Protein AF-A0A6A4ZC46-F1 (afdb_monomer_lite)

Organism: Aphanomyces astaci (NCBI:txid112090)

Sequence (215 aa):
MTTTEDLWQKKKRVYAQQLTDRLKDDEAFKRSFVQTAEHVRAIHKLNLDYNNRRTVEQSMCAISAASVLLVFVDCAVDTPWIRVVNTALTVALLCLLIRRYTIEVHIAIGKGTLPSDVRLHELPSSVILGFLVEFLICSLTVPPFITNGSFSVQQWITRAQVDPITHASFCKFDGVLLGRDCYLLYSYPYQVVGLVQLVRVYMVPRFVRNMSDFY

Radius of gyration: 31.11 Å; chains: 1; bounding box: 66×49×95 Å

Foldseek 3Di:
DDDPVNVVVVVVVVVVVVVVVCCVPDPVVVVVVVVVVVVVVLVVVLVVLVVVLLVLLVVLLVLLVVLLVLLVVCVVPVDLVSLVVSQVSLVVSLVSLVVNLVSVVVSCCSVVVDPPPDDPVNDDPCSVVVSVVVNVLSNQADHSVQRDDWDKDWAWDFFWDADPPPRDTDDPPPADDDPGTTTHIDTGTCSVSRNSSVVSCVSVVVNVVSVPPPD

Secondary structure (DSSP, 8-state):
---HHHHHHHHHHHHHHHHHHHHHH-HHHHHHHHHHHHHHHHHHHHHHHHHHHHHHHHHHHHHHHHHHHHHHHHHHH--HHHHHHHHHHHHHHHHHHHHHHHHHHHHHHHTTSS-TT--GGGS-HHHHHHHHHHHHHHH----TT--S-EEEEEEEEEEPEE-TTT--EE-SSS-EEETTEEEEEEEEEGGGGGGGGGGGGGHHHHHHHHHS---

Structure (mmCIF, N/CA/C/O backbone):
data_AF-A0A6A4ZC46-F1
#
_entry.id   AF-A0A6A4ZC46-F1
#
loop_
_atom_site.group_PDB
_atom_site.id
_atom_site.type_symbol
_atom_site.label_atom_id
_atom_site.label_alt_id
_atom_site.label_comp_id
_atom_site.label_asym_id
_atom_site.label_entity_id
_atom_site.label_seq_id
_atom_site.pdbx_PDB_ins_code
_atom_site.Cartn_x
_atom_site.Cartn_y
_atom_site.Cartn_z
_atom_site.occupancy
_atom_site.B_iso_or_equiv
_atom_site.auth_seq_id
_atom_site.auth_comp_id
_atom_site.auth_asym_id
_atom_site.auth_atom_id
_atom_site.pdbx_PDB_model_num
ATOM 1 N N . MET A 1 1 ? -5.600 -31.813 49.047 1.00 52.56 1 MET A N 1
ATOM 2 C CA . MET A 1 1 ? -4.816 -30.741 48.398 1.00 52.56 1 MET A CA 1
ATOM 3 C C . MET A 1 1 ? -5.743 -29.990 47.456 1.00 52.56 1 ME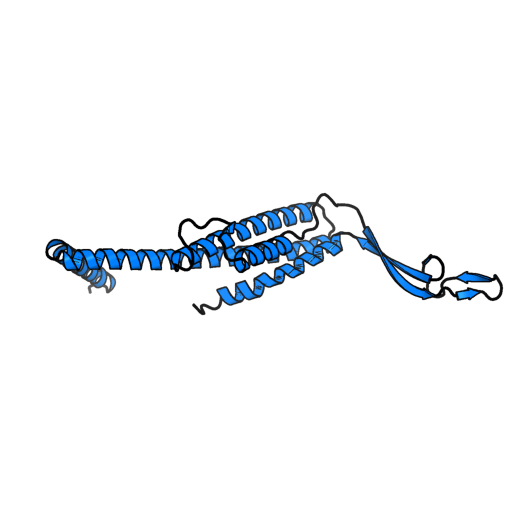T A C 1
ATOM 5 O O . MET A 1 1 ? -6.063 -30.518 46.404 1.00 52.56 1 MET A O 1
ATOM 9 N N . THR A 1 2 ? -6.257 -28.825 47.854 1.00 54.50 2 THR A N 1
ATOM 10 C CA . THR A 1 2 ? -6.995 -27.941 46.934 1.00 54.50 2 THR A CA 1
ATOM 11 C C . THR A 1 2 ? -5.987 -27.288 46.001 1.00 54.50 2 THR A C 1
ATOM 13 O O . THR A 1 2 ? -5.079 -26.596 46.467 1.00 54.50 2 THR A O 1
ATOM 16 N N . THR A 1 3 ? -6.107 -27.555 44.705 1.00 66.38 3 THR A N 1
ATOM 17 C CA . THR A 1 3 ? -5.261 -26.964 43.669 1.00 66.38 3 THR A CA 1
ATOM 18 C C . THR A 1 3 ? -5.455 -25.444 43.635 1.00 66.38 3 THR A C 1
ATOM 20 O O . THR A 1 3 ? -6.511 -24.913 43.982 1.00 66.38 3 THR A O 1
ATOM 23 N N . THR A 1 4 ? -4.412 -24.710 43.258 1.00 68.44 4 THR A N 1
ATOM 24 C CA . THR A 1 4 ? -4.395 -23.236 43.217 1.00 68.44 4 THR A CA 1
ATOM 25 C C . THR A 1 4 ? -5.489 -22.639 42.322 1.00 68.44 4 THR A C 1
ATOM 27 O O . THR A 1 4 ? -5.994 -21.554 42.620 1.00 68.44 4 THR A O 1
ATOM 30 N N . GLU A 1 5 ? -5.918 -23.357 41.281 1.00 69.00 5 GLU A N 1
ATOM 31 C CA . GLU A 1 5 ? -7.055 -22.985 40.427 1.00 69.00 5 GLU A CA 1
ATOM 32 C C . GLU A 1 5 ? -8.390 -22.946 41.185 1.00 69.00 5 GLU A C 1
ATOM 34 O O . GLU A 1 5 ? -9.200 -22.040 40.971 1.00 69.00 5 GLU A O 1
ATOM 39 N N . ASP A 1 6 ? -8.603 -23.868 42.123 1.00 79.00 6 ASP A N 1
ATOM 40 C CA . ASP A 1 6 ? -9.865 -24.013 42.855 1.00 79.00 6 ASP A CA 1
ATOM 41 C C . ASP A 1 6 ? -10.063 -22.864 43.865 1.00 79.00 6 ASP A C 1
ATOM 43 O O . ASP A 1 6 ? -11.149 -22.296 44.028 1.00 79.00 6 ASP A O 1
ATOM 47 N N . LEU A 1 7 ? -8.959 -22.402 44.463 1.00 82.69 7 LEU A N 1
ATOM 48 C CA . LEU A 1 7 ? -8.929 -21.210 45.318 1.00 82.69 7 LEU A CA 1
ATOM 49 C C . LEU A 1 7 ? -9.254 -19.925 44.547 1.00 82.69 7 LEU A C 1
ATOM 51 O O . LEU A 1 7 ? -9.901 -19.025 45.092 1.00 82.69 7 LEU A O 1
ATOM 55 N N . TRP A 1 8 ? -8.833 -19.823 43.285 1.00 79.44 8 TRP A N 1
ATOM 56 C CA . TRP A 1 8 ? -9.115 -18.653 42.455 1.00 79.44 8 TRP A CA 1
ATOM 57 C C . TRP A 1 8 ? -10.585 -18.647 42.008 1.00 79.44 8 TRP A C 1
ATOM 59 O O . TRP A 1 8 ? -11.286 -17.644 42.139 1.00 79.44 8 TRP A O 1
ATOM 69 N N . GLN A 1 9 ? -11.128 -19.789 41.594 1.00 85.38 9 GLN A N 1
ATOM 70 C CA . GLN A 1 9 ? -12.558 -19.881 41.286 1.00 85.38 9 GLN A CA 1
ATOM 71 C C . GLN A 1 9 ? -13.426 -19.519 42.500 1.00 85.38 9 GLN A C 1
ATOM 73 O O . GLN A 1 9 ? -14.390 -18.759 42.377 1.00 85.38 9 GLN A O 1
ATOM 78 N N . LYS A 1 10 ? -13.037 -19.972 43.698 1.00 86.50 10 LYS A N 1
ATOM 79 C CA . LYS A 1 10 ? -13.724 -19.624 44.947 1.00 86.50 10 LYS A CA 1
ATOM 80 C C . LYS A 1 10 ? -13.643 -18.128 45.265 1.00 86.50 10 LYS A C 1
ATOM 82 O O . LYS A 1 10 ? -14.671 -17.517 45.547 1.00 86.50 10 LYS A O 1
ATOM 87 N N . LYS A 1 11 ? -12.459 -17.511 45.161 1.00 88.19 11 LYS A N 1
ATOM 88 C CA . LYS A 1 11 ? -12.289 -16.059 45.355 1.00 88.19 11 LYS A CA 1
ATOM 89 C C . LYS A 1 11 ? -13.128 -15.248 44.363 1.00 88.19 11 LYS A C 1
ATOM 91 O O . LYS A 1 11 ? -13.792 -14.310 44.788 1.00 88.19 11 LYS A O 1
ATOM 96 N N . LYS A 1 12 ? -13.170 -15.625 43.077 1.00 87.50 12 LYS A N 1
ATOM 97 C CA . LYS A 1 12 ? -14.020 -14.956 42.071 1.00 87.50 12 LYS A CA 1
ATOM 98 C C . LYS A 1 12 ? -15.494 -14.948 42.469 1.00 87.50 12 LYS A C 1
ATOM 100 O O . LYS A 1 12 ? -16.132 -13.910 42.348 1.00 87.50 12 LYS A O 1
ATOM 105 N N . ARG A 1 13 ? -16.023 -16.074 42.962 1.00 89.25 13 ARG A N 1
ATOM 106 C CA . ARG A 1 13 ? -17.426 -16.159 43.408 1.00 89.25 13 ARG A CA 1
ATOM 107 C C . ARG A 1 13 ? -17.707 -15.244 44.597 1.00 89.25 13 ARG A C 1
ATOM 109 O O . ARG A 1 13 ? -18.710 -14.542 44.578 1.00 89.25 13 ARG A O 1
ATOM 116 N N . VAL A 1 14 ? -16.805 -15.208 45.581 1.00 89.44 14 VAL A N 1
ATOM 117 C CA . VAL A 1 14 ? -16.938 -14.325 46.754 1.00 89.44 14 VAL A CA 1
ATOM 118 C C . VAL A 1 14 ? -16.908 -12.855 46.337 1.00 89.44 14 VAL A C 1
ATOM 120 O O . VAL A 1 14 ? -17.773 -12.091 46.751 1.00 89.44 14 VAL A O 1
ATOM 123 N N . TYR A 1 15 ? -15.970 -12.463 45.469 1.00 85.06 15 TYR A N 1
ATOM 124 C CA . TYR A 1 15 ? -15.926 -11.098 44.941 1.00 85.06 15 TYR A CA 1
ATOM 125 C C . TYR A 1 15 ? -17.171 -10.755 44.122 1.00 85.06 15 TYR A C 1
ATOM 127 O O . TYR A 1 15 ? -17.681 -9.650 44.253 1.00 85.06 15 TYR A O 1
ATOM 135 N N . ALA A 1 16 ? -17.688 -11.689 43.317 1.00 86.44 16 ALA A N 1
ATOM 136 C CA . ALA A 1 16 ? -18.917 -11.482 42.558 1.00 86.44 16 ALA A CA 1
ATOM 137 C C . ALA A 1 16 ? -20.127 -11.260 43.479 1.00 86.44 16 ALA A C 1
ATOM 139 O O . ALA A 1 16 ? -20.881 -10.322 43.245 1.00 86.44 16 ALA A O 1
ATOM 140 N N . GLN A 1 17 ? -20.270 -12.054 44.547 1.00 88.19 17 GLN A N 1
ATOM 141 C CA . GLN A 1 17 ? -21.330 -11.870 45.548 1.00 88.19 17 GLN A CA 1
ATOM 142 C C . GLN A 1 17 ? -21.208 -10.532 46.289 1.00 88.19 17 GLN A C 1
ATOM 144 O O . GLN A 1 17 ? -22.173 -9.781 46.381 1.00 88.19 17 GLN A O 1
ATOM 149 N N . GLN A 1 18 ? -20.007 -10.175 46.750 1.00 85.38 18 GLN A N 1
ATOM 150 C CA . GLN A 1 18 ? -19.777 -8.881 47.404 1.00 85.38 18 GLN A CA 1
ATOM 151 C C . GLN A 1 18 ? -20.077 -7.699 46.476 1.00 85.38 18 GLN A C 1
ATOM 153 O O . GLN A 1 18 ? -20.548 -6.656 46.926 1.00 85.38 18 GLN A O 1
ATOM 158 N N . LEU A 1 19 ? -19.806 -7.855 45.178 1.00 84.94 19 LEU A N 1
ATOM 159 C CA . LEU A 1 19 ? -20.128 -6.850 44.177 1.00 84.94 19 LEU A CA 1
ATOM 160 C C . LEU A 1 19 ? -21.645 -6.719 43.996 1.00 84.94 19 LEU A C 1
ATOM 162 O O . LEU A 1 19 ? -22.144 -5.598 43.965 1.00 84.94 19 LEU A O 1
ATOM 166 N N . THR A 1 20 ? -22.374 -7.839 43.898 1.00 84.94 20 THR A N 1
ATOM 167 C CA . THR A 1 20 ? -23.837 -7.828 43.733 1.00 84.94 20 THR A CA 1
ATOM 168 C C . THR A 1 20 ? -24.547 -7.223 44.934 1.00 84.94 20 THR A C 1
ATOM 170 O O . THR A 1 20 ? -25.490 -6.459 44.742 1.00 84.94 20 THR A O 1
ATOM 173 N N . ASP A 1 21 ? -24.066 -7.501 46.145 1.00 84.56 21 ASP A N 1
ATOM 174 C CA . ASP A 1 21 ? -24.643 -6.946 47.372 1.00 84.56 21 ASP A CA 1
ATOM 175 C C . ASP A 1 21 ? -24.418 -5.426 47.432 1.00 84.56 21 ASP A C 1
ATOM 177 O O . ASP A 1 21 ? -25.361 -4.655 47.598 1.00 84.56 21 ASP A O 1
ATOM 181 N N . ARG A 1 22 ? -23.192 -4.958 47.146 1.00 80.00 22 ARG A N 1
ATOM 182 C CA . ARG A 1 22 ? -22.882 -3.515 47.091 1.00 80.00 22 ARG A CA 1
ATOM 183 C C . ARG A 1 22 ? -23.628 -2.767 45.986 1.00 80.00 22 ARG A C 1
ATOM 185 O O . ARG A 1 22 ? -23.969 -1.605 46.163 1.00 80.00 22 ARG A O 1
ATOM 192 N N . LEU A 1 23 ? -23.885 -3.416 44.850 1.00 82.38 23 LEU A N 1
ATOM 193 C CA . LEU A 1 23 ? -24.673 -2.851 43.749 1.00 82.38 23 LEU A CA 1
ATOM 194 C C . LEU A 1 23 ? -26.163 -2.700 44.092 1.00 82.38 23 LEU A C 1
ATOM 196 O O . LEU A 1 23 ? -26.844 -1.900 43.448 1.00 82.38 23 LEU A O 1
ATOM 200 N N . LYS A 1 24 ? -26.671 -3.485 45.050 1.00 84.31 24 LYS A N 1
ATOM 201 C CA . LYS A 1 24 ? -28.077 -3.476 45.466 1.00 84.31 24 LYS A CA 1
ATOM 202 C C . LYS A 1 24 ? -28.362 -2.402 46.515 1.00 84.31 24 LYS A C 1
ATOM 204 O O . LYS A 1 24 ? -29.406 -1.761 46.436 1.00 84.31 24 LYS A O 1
ATOM 209 N N . ASP A 1 25 ? -27.436 -2.213 47.450 1.00 83.69 25 ASP A N 1
ATOM 210 C CA . ASP A 1 25 ? -27.667 -1.382 48.634 1.00 83.69 25 ASP A CA 1
ATOM 211 C C . ASP A 1 25 ? -27.160 0.067 48.484 1.00 83.69 25 ASP A C 1
ATOM 213 O O . ASP A 1 25 ? -27.638 0.952 49.192 1.00 83.69 25 ASP A O 1
ATOM 217 N N . ASP A 1 26 ? -26.232 0.340 47.555 1.00 85.81 26 ASP A N 1
ATOM 218 C CA . ASP A 1 26 ? -25.615 1.663 47.384 1.00 85.81 26 ASP A CA 1
ATOM 219 C C . ASP A 1 26 ? -25.748 2.202 45.942 1.00 85.81 26 ASP A C 1
ATOM 221 O O . ASP A 1 26 ? -25.025 1.828 45.012 1.00 85.81 26 ASP A O 1
ATOM 225 N N . GLU A 1 27 ? -26.679 3.144 45.758 1.00 85.44 27 GLU A N 1
ATOM 226 C CA . GLU A 1 27 ? -26.914 3.842 44.486 1.00 85.44 27 GLU A CA 1
ATOM 227 C C . GLU A 1 27 ? -25.726 4.727 44.051 1.00 85.44 27 GLU A C 1
ATOM 229 O O . GLU A 1 27 ? -25.493 4.896 42.850 1.00 85.44 27 GLU A O 1
ATOM 234 N N . ALA A 1 28 ? -24.933 5.267 44.986 1.00 84.81 28 ALA A N 1
ATOM 235 C CA . ALA A 1 28 ? -23.743 6.051 44.648 1.00 84.81 28 ALA A CA 1
ATOM 236 C C . ALA A 1 28 ? -22.625 5.142 44.114 1.00 84.81 28 ALA A C 1
ATOM 238 O O . ALA A 1 28 ? -22.020 5.439 43.076 1.00 84.81 28 ALA A O 1
ATOM 239 N N . PHE A 1 29 ? -22.412 3.991 44.759 1.00 86.12 29 PHE A N 1
ATOM 240 C CA . PHE A 1 29 ? -21.485 2.965 44.280 1.00 86.12 29 PHE A CA 1
ATOM 241 C C . PHE A 1 29 ? -21.891 2.430 42.904 1.00 86.12 29 PHE A C 1
ATOM 243 O O . PHE A 1 29 ? -21.052 2.313 42.011 1.00 86.12 29 PHE A O 1
ATOM 250 N N . LYS A 1 30 ? -23.185 2.172 42.686 1.00 87.19 30 LYS A N 1
ATOM 251 C CA . LYS A 1 30 ? -23.718 1.711 41.398 1.00 87.19 30 LYS A CA 1
ATOM 252 C C . LYS A 1 30 ? -23.416 2.682 40.254 1.00 87.19 30 LYS A C 1
ATOM 254 O O . LYS A 1 30 ? -22.960 2.242 39.199 1.00 87.19 30 LYS A O 1
ATOM 259 N N . ARG A 1 31 ? -23.593 3.994 40.458 1.00 87.25 31 ARG A N 1
ATOM 260 C CA . ARG A 1 31 ? -23.234 5.016 39.452 1.00 87.25 31 ARG A CA 1
ATOM 261 C C . ARG A 1 31 ? -21.734 5.022 39.148 1.00 87.25 31 ARG A C 1
ATOM 263 O O . ARG A 1 31 ? -21.353 5.001 37.980 1.00 87.25 31 ARG A O 1
ATOM 270 N N . SER A 1 32 ? -20.890 4.977 40.182 1.00 87.31 32 SER A N 1
ATOM 271 C CA . SER A 1 32 ? -19.429 4.911 40.023 1.00 87.31 32 SER A CA 1
ATOM 272 C C . SER A 1 32 ? -18.977 3.636 39.300 1.00 87.31 32 SER A C 1
ATOM 274 O O . SER A 1 32 ? -18.095 3.675 38.437 1.00 87.31 32 SER A O 1
ATOM 276 N N . PHE A 1 33 ? -19.615 2.503 39.595 1.00 88.50 33 PHE A N 1
ATOM 277 C CA . PHE A 1 33 ? -19.324 1.228 38.953 1.00 88.50 33 PHE A CA 1
ATOM 278 C C . PHE A 1 33 ? -19.699 1.234 37.468 1.00 88.50 33 PHE A C 1
ATOM 280 O O . PHE A 1 33 ? -18.904 0.777 36.650 1.00 88.50 33 PHE A O 1
ATOM 287 N N . VAL A 1 34 ? -20.864 1.781 37.102 1.00 89.19 34 VAL A N 1
ATOM 288 C CA . VAL A 1 34 ? -21.274 1.929 35.693 1.00 89.19 34 VAL A CA 1
ATOM 289 C C . VAL A 1 34 ? -20.267 2.785 34.928 1.00 89.19 34 VAL A C 1
ATOM 291 O O . VAL A 1 34 ? -19.774 2.350 33.888 1.00 89.19 34 VAL A O 1
ATOM 294 N N . GLN A 1 35 ? -19.875 3.931 35.487 1.00 90.81 35 GLN A N 1
ATOM 295 C CA . GLN A 1 35 ? -18.864 4.802 34.886 1.00 90.81 35 GLN A CA 1
ATOM 296 C C . GLN A 1 35 ? -17.514 4.085 34.717 1.00 90.81 35 GLN A C 1
ATOM 298 O O . GLN A 1 35 ? -16.892 4.133 33.656 1.00 90.81 35 GLN A O 1
ATOM 303 N N . THR A 1 36 ? -17.065 3.358 35.742 1.00 90.12 36 THR A N 1
ATOM 304 C CA . THR A 1 36 ? -15.815 2.586 35.679 1.00 90.12 36 THR A CA 1
ATOM 305 C C . THR A 1 36 ? -15.899 1.479 34.628 1.00 90.12 36 THR A C 1
ATOM 307 O O . THR A 1 36 ? -14.963 1.285 33.855 1.00 90.12 36 THR A O 1
ATOM 310 N N . ALA A 1 37 ? -17.025 0.769 34.554 1.00 90.38 37 ALA A N 1
ATOM 311 C CA . ALA A 1 37 ? -17.249 -0.274 33.562 1.00 90.38 37 ALA A CA 1
ATOM 312 C C . ALA A 1 37 ? -17.241 0.287 32.132 1.00 90.38 37 ALA A C 1
ATOM 314 O O . ALA A 1 37 ? -16.700 -0.354 31.230 1.00 90.38 37 ALA A O 1
ATOM 315 N N . GLU A 1 38 ? -17.789 1.482 31.912 1.00 90.69 38 GLU A N 1
ATOM 316 C CA . GLU A 1 38 ? -17.716 2.184 30.627 1.00 90.69 38 GLU A CA 1
ATOM 317 C C . GLU A 1 38 ? -16.278 2.557 30.258 1.00 90.69 38 GLU A C 1
ATOM 319 O O . GLU A 1 38 ? -15.840 2.249 29.148 1.00 90.69 38 GLU A O 1
ATOM 324 N N . HIS A 1 39 ? -15.504 3.116 31.194 1.00 89.69 39 HIS A N 1
ATOM 325 C CA . HIS A 1 39 ? -14.088 3.418 30.967 1.00 89.69 39 HIS A CA 1
ATOM 326 C C . HIS A 1 39 ? -13.270 2.161 30.645 1.00 89.69 39 HIS A C 1
ATOM 328 O O . HIS A 1 39 ? -12.498 2.155 29.686 1.00 89.69 39 HIS A O 1
ATOM 334 N N . VAL A 1 40 ? -13.472 1.067 31.385 1.00 91.50 40 VAL A N 1
ATOM 335 C CA . VAL A 1 40 ? -12.784 -0.209 31.129 1.00 91.50 40 VAL A CA 1
ATOM 336 C C . VAL A 1 40 ? -13.157 -0.771 29.755 1.00 91.50 40 VAL A C 1
ATOM 338 O O . VAL A 1 40 ? -12.277 -1.232 29.027 1.00 91.50 40 VAL A O 1
ATOM 341 N N . ARG A 1 41 ? -14.433 -0.698 29.353 1.00 90.94 41 ARG A N 1
ATOM 342 C CA . ARG A 1 41 ? -14.866 -1.113 28.007 1.00 90.94 41 ARG A CA 1
ATOM 343 C C . ARG A 1 41 ? -14.233 -0.256 26.915 1.00 90.94 41 ARG A C 1
ATOM 345 O O . ARG A 1 41 ? -13.802 -0.807 25.905 1.00 90.94 41 ARG A O 1
ATOM 352 N N . ALA A 1 42 ? -14.145 1.058 27.116 1.00 89.31 42 ALA A N 1
ATOM 353 C CA . ALA A 1 42 ? -13.510 1.967 26.165 1.00 89.31 42 ALA A CA 1
ATOM 354 C C . ALA A 1 42 ? -12.014 1.652 25.991 1.00 89.31 42 ALA A C 1
ATOM 356 O O . ALA A 1 42 ? -11.539 1.527 24.862 1.00 89.31 42 ALA A O 1
ATOM 357 N N . ILE A 1 43 ? -11.290 1.429 27.094 1.00 91.25 43 ILE A N 1
ATOM 358 C CA . ILE A 1 43 ? -9.873 1.031 27.074 1.00 91.25 43 ILE A CA 1
ATOM 359 C C . ILE A 1 43 ? -9.697 -0.328 26.387 1.00 91.25 43 ILE A C 1
ATOM 361 O O . ILE A 1 43 ? -8.806 -0.498 25.555 1.00 91.25 43 ILE A O 1
ATOM 365 N N . HIS A 1 44 ? -10.556 -1.300 26.701 1.00 92.81 44 HIS A N 1
ATOM 366 C CA . HIS A 1 44 ? -10.495 -2.622 26.086 1.00 92.81 44 HIS A CA 1
ATOM 367 C C . HIS A 1 44 ? -10.731 -2.561 24.570 1.00 92.81 44 HIS A C 1
ATOM 369 O O . HIS A 1 44 ? -9.984 -3.178 23.810 1.00 92.81 44 HIS A O 1
ATOM 375 N N . LYS A 1 45 ? -11.716 -1.771 24.124 1.00 92.25 45 LYS A N 1
ATOM 376 C CA . LYS A 1 45 ? -11.974 -1.527 22.700 1.00 92.25 45 LYS A CA 1
ATOM 377 C C . LYS A 1 45 ? -10.760 -0.903 22.010 1.00 92.25 45 LYS A C 1
ATOM 379 O O . LYS A 1 45 ? -10.343 -1.396 20.969 1.00 92.25 45 LYS A O 1
ATOM 384 N N . LEU A 1 46 ? -10.155 0.120 22.616 1.00 92.06 46 LEU A N 1
ATOM 385 C CA . LEU A 1 46 ? -8.940 0.747 22.089 1.00 92.06 46 LEU A CA 1
ATOM 386 C C . LEU A 1 46 ? -7.801 -0.264 21.921 1.00 92.06 46 LEU A C 1
ATOM 388 O O . LEU A 1 46 ? -7.145 -0.278 20.883 1.00 92.06 46 LEU A O 1
ATOM 392 N N . ASN A 1 47 ? -7.581 -1.133 22.911 1.00 91.94 47 ASN A N 1
ATOM 393 C CA . ASN A 1 47 ? -6.559 -2.176 22.826 1.00 91.94 47 ASN A CA 1
ATOM 394 C C . ASN A 1 47 ? -6.831 -3.149 21.661 1.00 91.94 47 ASN A C 1
ATOM 396 O O . ASN A 1 47 ? -5.929 -3.493 20.895 1.00 91.94 47 ASN A O 1
ATOM 400 N N . LEU A 1 48 ? -8.094 -3.541 21.468 1.00 93.00 48 LEU A N 1
ATOM 401 C CA . LEU A 1 48 ? -8.502 -4.370 20.334 1.00 93.00 48 LEU A CA 1
ATOM 402 C C . LEU A 1 48 ? -8.224 -3.675 18.989 1.00 93.00 48 LEU A C 1
ATOM 404 O O . LEU A 1 48 ? -7.676 -4.298 18.080 1.00 93.00 48 LEU A O 1
ATOM 408 N N . ASP A 1 49 ? -8.529 -2.382 18.875 1.00 93.19 49 ASP A N 1
ATOM 409 C CA . ASP A 1 49 ? -8.282 -1.599 17.661 1.00 93.19 49 ASP A CA 1
ATOM 410 C C . ASP A 1 49 ? -6.779 -1.457 17.359 1.00 93.19 49 ASP A C 1
ATOM 412 O O . ASP A 1 49 ? -6.362 -1.585 16.205 1.00 93.19 49 ASP A O 1
ATOM 416 N N . TYR A 1 50 ? -5.931 -1.291 18.379 1.00 91.50 50 TYR A N 1
ATOM 417 C CA . TYR A 1 50 ? -4.475 -1.303 18.207 1.00 91.50 50 TYR A CA 1
ATOM 418 C C . TYR A 1 50 ? -3.940 -2.653 17.725 1.00 91.50 50 TYR A C 1
ATOM 420 O O . TYR A 1 50 ? -3.091 -2.687 16.828 1.00 91.50 50 TYR A O 1
ATOM 428 N N . ASN A 1 51 ? -4.455 -3.759 18.263 1.00 91.75 51 ASN A N 1
ATOM 429 C CA . ASN A 1 51 ? -4.091 -5.103 17.811 1.00 91.75 51 ASN A CA 1
ATOM 430 C C . ASN A 1 51 ? -4.557 -5.362 16.372 1.00 91.75 51 ASN A C 1
ATOM 432 O O . ASN A 1 51 ? -3.801 -5.889 15.550 1.00 91.75 51 ASN A O 1
ATOM 436 N N . ASN A 1 52 ? -5.762 -4.915 16.021 1.00 92.50 52 ASN A N 1
ATOM 437 C CA . ASN A 1 52 ? -6.262 -4.965 14.648 1.00 92.50 52 ASN A CA 1
ATOM 438 C C . ASN A 1 52 ? -5.384 -4.138 13.701 1.00 92.50 52 ASN A C 1
ATOM 440 O O . ASN A 1 52 ? -5.051 -4.592 12.608 1.00 92.50 52 ASN A O 1
ATOM 444 N N . ARG A 1 53 ? -4.930 -2.952 14.121 1.00 93.00 53 ARG A N 1
ATOM 445 C CA . ARG A 1 53 ? -3.975 -2.159 13.336 1.00 93.00 53 ARG A CA 1
ATOM 446 C C . ARG A 1 53 ? -2.651 -2.901 13.145 1.00 93.00 53 ARG A C 1
ATOM 448 O O . ARG A 1 53 ? -2.144 -2.935 12.029 1.00 93.00 53 ARG A O 1
ATOM 455 N N . ARG A 1 54 ? -2.106 -3.516 14.202 1.00 91.38 54 ARG A N 1
ATOM 456 C CA . ARG A 1 54 ? -0.842 -4.277 14.156 1.00 91.38 54 ARG A CA 1
ATOM 457 C C . ARG A 1 54 ? -0.918 -5.429 13.154 1.00 91.38 54 ARG A C 1
ATOM 459 O O . ARG A 1 54 ? -0.027 -5.561 12.320 1.00 91.38 54 ARG A O 1
ATOM 466 N N . THR A 1 55 ? -1.993 -6.216 13.196 1.00 92.81 55 THR A N 1
ATOM 467 C CA . THR A 1 55 ? -2.202 -7.348 12.274 1.00 92.81 55 THR A CA 1
ATOM 468 C C . THR A 1 55 ? -2.361 -6.888 10.825 1.00 92.81 55 THR A C 1
ATOM 470 O O . THR A 1 55 ? -1.740 -7.460 9.928 1.00 92.81 55 THR A O 1
ATOM 473 N N . VAL A 1 56 ? -3.111 -5.806 10.585 1.00 94.88 56 VAL A N 1
ATOM 474 C CA . VAL A 1 56 ? -3.235 -5.210 9.246 1.00 94.88 56 VAL A CA 1
ATOM 475 C C . VAL A 1 56 ? -1.876 -4.716 8.746 1.00 94.88 56 VAL A C 1
ATOM 477 O O . VAL A 1 56 ? -1.469 -5.086 7.650 1.00 94.88 56 VAL A O 1
ATOM 480 N N . GLU A 1 57 ? -1.121 -3.966 9.550 1.00 93.81 57 GLU A N 1
ATOM 481 C CA . GLU A 1 57 ? 0.203 -3.457 9.163 1.00 93.81 57 GLU A CA 1
ATOM 482 C C . GLU A 1 57 ? 1.212 -4.586 8.874 1.00 93.81 57 GLU A C 1
ATOM 484 O O . GLU A 1 57 ? 1.993 -4.484 7.926 1.00 93.81 57 GLU A O 1
ATOM 489 N N . GLN A 1 58 ? 1.167 -5.692 9.624 1.00 93.25 58 GLN A N 1
ATOM 490 C CA . GLN A 1 58 ? 1.984 -6.880 9.346 1.00 93.25 58 GLN A CA 1
ATOM 491 C C . GLN A 1 58 ? 1.586 -7.557 8.029 1.00 93.25 58 GLN A C 1
ATOM 493 O O . GLN A 1 58 ? 2.455 -7.872 7.216 1.00 93.25 58 GLN A O 1
ATOM 498 N N . SER A 1 59 ? 0.283 -7.731 7.782 1.00 94.56 59 SER A N 1
ATOM 499 C CA . SER A 1 59 ? -0.209 -8.312 6.527 1.00 94.56 59 SER A CA 1
ATOM 500 C C . SER A 1 59 ? 0.151 -7.455 5.309 1.00 94.56 59 SER A C 1
ATOM 502 O O . SER A 1 59 ? 0.580 -7.989 4.288 1.00 94.56 59 SER A O 1
ATOM 504 N N . MET A 1 60 ? 0.082 -6.124 5.436 1.00 95.00 60 MET A N 1
ATOM 505 C CA . MET A 1 60 ? 0.522 -5.192 4.398 1.00 95.00 60 MET A CA 1
ATOM 506 C C . MET A 1 60 ? 2.013 -5.349 4.099 1.00 95.00 60 MET A C 1
ATOM 508 O O . MET A 1 60 ? 2.393 -5.421 2.934 1.00 95.00 60 MET A O 1
ATOM 512 N N . CYS A 1 61 ? 2.856 -5.453 5.132 1.00 94.62 61 CYS A N 1
ATOM 513 C CA . CYS A 1 61 ? 4.291 -5.663 4.950 1.00 94.62 61 CYS A CA 1
ATOM 514 C C . CYS A 1 61 ? 4.587 -6.996 4.244 1.00 94.62 61 CYS A C 1
ATOM 516 O O . CYS A 1 61 ? 5.424 -7.033 3.346 1.00 94.62 61 CYS A O 1
ATOM 518 N N . ALA A 1 62 ? 3.883 -8.073 4.607 1.00 94.69 62 ALA A N 1
ATOM 519 C CA . ALA A 1 62 ? 4.049 -9.384 3.981 1.00 94.69 62 ALA A CA 1
ATOM 520 C C . ALA A 1 62 ? 3.638 -9.374 2.498 1.00 94.69 62 ALA A C 1
ATOM 522 O O . ALA A 1 62 ? 4.391 -9.840 1.644 1.00 94.69 62 ALA A O 1
ATOM 523 N N . ILE A 1 63 ? 2.478 -8.788 2.179 1.00 95.56 63 ILE A N 1
ATOM 524 C CA . ILE A 1 63 ? 1.993 -8.654 0.796 1.00 95.56 63 ILE A CA 1
ATOM 525 C C . ILE A 1 63 ? 2.920 -7.755 -0.022 1.00 95.56 63 ILE A C 1
ATOM 527 O O . ILE A 1 63 ? 3.246 -8.081 -1.161 1.00 95.56 63 ILE A O 1
ATOM 531 N N . SER A 1 64 ? 3.386 -6.652 0.563 1.00 94.38 64 SER A N 1
ATOM 532 C CA . SER A 1 64 ? 4.350 -5.752 -0.067 1.00 94.38 64 SER A CA 1
ATOM 533 C C . SER A 1 64 ? 5.660 -6.477 -0.394 1.00 94.38 64 SER A C 1
ATOM 535 O O . SER A 1 64 ? 6.102 -6.452 -1.542 1.00 94.38 64 SER A O 1
ATOM 537 N N . ALA A 1 65 ? 6.234 -7.213 0.561 1.00 94.31 65 ALA A N 1
ATOM 538 C CA . ALA A 1 65 ? 7.445 -7.997 0.335 1.00 94.31 65 ALA A CA 1
ATOM 539 C C . ALA A 1 65 ? 7.253 -9.052 -0.769 1.00 94.31 65 ALA A C 1
ATOM 541 O O . ALA A 1 65 ? 8.090 -9.161 -1.663 1.00 94.31 65 ALA A O 1
ATOM 542 N N . ALA A 1 66 ? 6.127 -9.772 -0.763 1.00 94.88 66 ALA A N 1
ATOM 543 C CA . ALA A 1 66 ? 5.793 -10.727 -1.818 1.00 94.88 66 ALA A CA 1
ATOM 544 C C . ALA A 1 66 ? 5.660 -10.046 -3.193 1.00 94.88 66 ALA A C 1
ATOM 546 O O . ALA A 1 66 ? 6.200 -10.548 -4.175 1.00 94.88 66 ALA A O 1
ATOM 547 N N . SER A 1 67 ? 5.004 -8.881 -3.262 1.00 93.25 67 SER A N 1
ATOM 548 C CA . SER A 1 67 ? 4.851 -8.106 -4.503 1.00 93.25 67 SER A CA 1
ATOM 549 C C . SER A 1 67 ? 6.201 -7.681 -5.089 1.00 93.25 67 SER A C 1
ATOM 551 O O . SER A 1 67 ? 6.453 -7.868 -6.277 1.00 93.25 67 SER A O 1
ATOM 553 N N . VAL A 1 68 ? 7.116 -7.213 -4.234 1.00 92.62 68 VAL A N 1
ATOM 554 C CA . VAL A 1 68 ? 8.475 -6.819 -4.623 1.00 92.62 68 VAL A CA 1
ATOM 555 C C . VAL A 1 68 ? 9.276 -8.025 -5.114 1.00 92.62 68 VAL A C 1
ATOM 557 O O . VAL A 1 68 ? 9.937 -7.936 -6.145 1.00 92.62 68 VAL A O 1
ATOM 560 N N . LEU A 1 69 ? 9.192 -9.170 -4.429 1.00 93.19 69 LEU A N 1
ATOM 561 C CA . LEU A 1 69 ? 9.852 -10.401 -4.875 1.00 93.19 69 LEU A CA 1
ATOM 562 C C . LEU A 1 69 ? 9.342 -10.854 -6.247 1.00 93.19 69 LEU A C 1
ATOM 564 O O . LEU A 1 69 ? 10.147 -11.223 -7.099 1.00 93.19 69 LEU A O 1
ATOM 568 N N . LEU A 1 70 ? 8.033 -10.767 -6.496 1.00 92.19 70 LEU A N 1
ATOM 569 C CA . LEU A 1 70 ? 7.465 -11.105 -7.801 1.00 92.19 70 LEU A CA 1
ATOM 570 C C . LEU A 1 70 ? 7.978 -10.200 -8.923 1.00 92.19 70 LEU A C 1
ATOM 572 O O . LEU A 1 70 ? 8.141 -10.691 -10.032 1.00 92.19 70 LEU A O 1
ATOM 576 N N . VAL A 1 71 ? 8.285 -8.925 -8.659 1.00 90.25 71 VAL A N 1
ATOM 577 C CA . VAL A 1 71 ? 8.922 -8.052 -9.664 1.00 90.25 71 VAL A CA 1
ATOM 578 C C . VAL A 1 71 ? 10.297 -8.584 -10.059 1.00 90.25 71 VAL A C 1
ATOM 580 O O . VAL A 1 71 ? 10.607 -8.639 -11.244 1.00 90.25 71 VAL A O 1
ATOM 583 N N . PHE A 1 72 ? 11.115 -9.019 -9.096 1.00 90.81 72 PHE A N 1
ATOM 584 C CA . PHE A 1 72 ? 12.422 -9.604 -9.410 1.00 90.81 72 PHE A CA 1
ATOM 585 C C . PHE A 1 72 ? 12.295 -10.892 -10.228 1.00 90.81 72 PHE A C 1
ATOM 587 O O . PHE A 1 72 ? 13.075 -11.104 -11.155 1.00 90.81 72 PHE A O 1
ATOM 594 N N . VAL A 1 73 ? 11.299 -11.727 -9.918 1.00 90.75 73 VAL A N 1
ATOM 595 C CA . VAL A 1 73 ? 11.021 -12.943 -10.693 1.00 90.75 73 VAL A CA 1
ATOM 596 C C . VAL A 1 73 ? 10.515 -12.596 -12.097 1.00 90.75 73 VAL A C 1
ATOM 598 O O . VAL A 1 73 ? 10.971 -13.208 -13.059 1.00 90.75 73 VAL A O 1
ATOM 601 N N . ASP A 1 74 ? 9.640 -11.596 -12.246 1.00 87.81 74 ASP A N 1
ATOM 602 C CA . ASP A 1 74 ? 9.155 -11.141 -13.559 1.00 87.81 74 ASP A CA 1
ATOM 603 C C . ASP A 1 74 ? 10.306 -10.630 -14.433 1.00 87.81 74 ASP A C 1
ATOM 605 O O . ASP A 1 74 ? 10.393 -10.984 -15.602 1.00 87.81 74 ASP A O 1
ATOM 609 N N . CYS A 1 75 ? 11.257 -9.890 -13.855 1.00 85.38 75 CYS A N 1
ATOM 610 C CA . CYS A 1 75 ? 12.455 -9.440 -14.568 1.00 85.38 75 CYS A CA 1
ATOM 611 C C . CYS A 1 75 ? 13.361 -10.592 -15.040 1.00 85.38 75 CYS A C 1
ATOM 613 O O . CYS A 1 75 ? 14.112 -10.409 -15.994 1.00 85.38 75 CYS A O 1
ATOM 615 N N . ALA A 1 76 ? 13.329 -11.749 -14.372 1.00 86.69 76 ALA A N 1
ATOM 616 C CA . ALA A 1 76 ? 14.173 -12.897 -14.708 1.00 86.69 76 ALA A CA 1
ATOM 617 C C . ALA A 1 76 ? 13.502 -13.883 -15.678 1.00 86.69 76 ALA A C 1
ATOM 619 O O . ALA A 1 76 ? 14.182 -14.488 -16.502 1.00 86.69 76 ALA A O 1
ATOM 620 N N . VAL A 1 77 ? 12.186 -14.077 -15.552 1.00 85.62 77 VAL A N 1
ATOM 621 C CA . VAL A 1 77 ? 11.431 -15.127 -16.262 1.00 85.62 77 VAL A CA 1
ATOM 622 C C . VAL A 1 77 ? 10.551 -14.555 -17.380 1.00 85.62 77 VAL A C 1
ATOM 624 O O . VAL A 1 77 ? 10.192 -15.288 -18.295 1.00 85.62 77 VAL A O 1
ATOM 627 N N . ASP A 1 78 ? 10.215 -13.263 -17.315 1.00 80.56 78 ASP A N 1
ATOM 628 C CA . ASP A 1 78 ? 9.358 -12.529 -18.255 1.00 80.56 78 ASP A CA 1
ATOM 629 C C . ASP A 1 78 ? 8.037 -13.249 -18.564 1.00 80.56 78 ASP A C 1
ATOM 631 O O . ASP A 1 78 ? 7.776 -13.692 -19.684 1.00 80.56 78 ASP A O 1
ATOM 635 N N . THR A 1 79 ? 7.192 -13.414 -17.537 1.00 83.06 79 THR A N 1
ATOM 636 C CA . THR A 1 79 ? 5.938 -14.170 -17.680 1.00 83.06 79 THR A CA 1
ATOM 637 C C . THR A 1 79 ? 4.699 -13.353 -17.314 1.00 83.06 79 THR A C 1
ATOM 639 O O . THR A 1 79 ? 4.594 -12.800 -16.219 1.00 83.06 79 THR A O 1
ATOM 642 N N . PRO A 1 80 ? 3.669 -13.336 -18.181 1.00 82.62 80 PRO A N 1
ATOM 643 C CA . PRO A 1 80 ? 2.531 -12.427 -18.030 1.00 82.62 80 PRO A CA 1
ATOM 644 C C . PRO A 1 80 ? 1.654 -12.744 -16.810 1.00 82.62 80 PRO A C 1
ATOM 646 O O . PRO A 1 80 ? 1.043 -11.843 -16.235 1.00 82.62 80 PRO A O 1
ATOM 649 N N . TRP A 1 81 ? 1.601 -14.007 -16.375 1.00 87.12 81 TRP A N 1
ATOM 650 C CA . TRP A 1 81 ? 0.811 -14.413 -15.210 1.00 87.12 81 TRP A CA 1
ATOM 651 C C . TRP A 1 81 ? 1.352 -13.814 -13.903 1.00 87.12 81 TRP A C 1
ATOM 653 O O . TRP A 1 81 ? 0.561 -13.496 -13.015 1.00 87.12 81 TRP A O 1
ATOM 663 N N . ILE A 1 82 ? 2.666 -13.570 -13.802 1.00 89.88 82 ILE A N 1
ATOM 664 C CA . ILE A 1 82 ? 3.278 -12.938 -12.624 1.00 89.88 82 ILE A CA 1
ATOM 665 C C . ILE A 1 82 ? 2.744 -11.516 -12.448 1.00 89.88 82 ILE A C 1
ATOM 667 O O . ILE A 1 82 ? 2.432 -11.108 -11.330 1.00 89.88 82 ILE A O 1
ATOM 671 N N . ARG A 1 83 ? 2.541 -10.778 -13.545 1.00 87.81 83 ARG A N 1
ATOM 672 C CA . ARG A 1 83 ? 1.970 -9.421 -13.514 1.00 87.81 83 ARG A CA 1
ATOM 673 C C . ARG A 1 83 ? 0.514 -9.418 -13.051 1.00 87.81 83 ARG A C 1
ATOM 675 O O . ARG A 1 83 ? 0.105 -8.526 -12.307 1.00 87.81 83 ARG A O 1
ATOM 682 N N . VAL A 1 84 ? -0.264 -10.434 -13.429 1.00 90.75 84 VAL A N 1
ATOM 683 C CA . VAL A 1 84 ? -1.646 -10.607 -12.945 1.00 90.75 84 VAL A CA 1
ATOM 684 C C . VAL A 1 84 ? -1.658 -10.865 -11.438 1.00 90.75 84 VAL A C 1
ATOM 686 O O . VAL A 1 84 ? -2.399 -10.217 -10.702 1.00 90.75 84 VAL A O 1
ATOM 689 N N . VAL A 1 85 ? -0.787 -11.750 -10.950 1.00 92.69 85 VAL A N 1
ATOM 690 C CA . VAL A 1 85 ? -0.664 -12.013 -9.508 1.00 92.69 85 VAL A CA 1
ATOM 691 C C . VAL A 1 85 ? -0.193 -10.761 -8.763 1.00 92.69 85 VAL A C 1
ATOM 693 O O . VAL A 1 85 ? -0.757 -10.407 -7.730 1.00 92.69 85 VAL A O 1
ATOM 696 N N . ASN A 1 86 ? 0.794 -10.041 -9.299 1.00 92.31 86 ASN A N 1
ATOM 697 C CA . ASN A 1 86 ? 1.334 -8.845 -8.658 1.00 92.31 86 ASN A CA 1
ATOM 698 C C . ASN A 1 86 ? 0.312 -7.693 -8.596 1.00 92.31 86 ASN A C 1
ATOM 700 O O . ASN A 1 86 ? 0.223 -6.965 -7.602 1.00 92.31 86 ASN A O 1
ATOM 704 N N . THR A 1 87 ? -0.516 -7.549 -9.632 1.00 91.50 87 THR A N 1
ATOM 705 C CA . THR A 1 87 ? -1.624 -6.585 -9.610 1.00 91.50 87 THR A CA 1
ATOM 706 C C . THR A 1 87 ? -2.719 -6.991 -8.634 1.00 91.50 87 THR A C 1
ATOM 708 O O . THR A 1 87 ? -3.171 -6.137 -7.873 1.00 91.50 87 THR A O 1
ATOM 711 N N . ALA A 1 88 ? -3.075 -8.275 -8.549 1.00 94.25 88 ALA A N 1
ATOM 712 C CA . ALA A 1 88 ? -4.007 -8.766 -7.532 1.00 94.25 88 ALA A CA 1
ATOM 713 C C . ALA A 1 88 ? -3.497 -8.500 -6.102 1.00 94.25 88 ALA A C 1
ATOM 715 O O . ALA A 1 88 ? -4.243 -7.993 -5.261 1.00 94.25 88 ALA A O 1
ATOM 716 N N . LEU A 1 89 ? -2.210 -8.757 -5.837 1.00 94.38 89 LEU A N 1
ATOM 717 C CA . LEU A 1 89 ? -1.577 -8.436 -4.553 1.00 94.38 89 LEU A CA 1
ATOM 718 C C . LEU A 1 89 ? -1.587 -6.936 -4.267 1.00 94.38 89 LEU A C 1
ATOM 720 O O . LEU A 1 89 ? -1.818 -6.529 -3.131 1.00 94.38 89 LEU A O 1
ATOM 724 N N . THR A 1 90 ? -1.382 -6.104 -5.284 1.00 93.94 90 THR A N 1
ATOM 725 C CA . THR A 1 90 ? -1.439 -4.651 -5.115 1.00 93.94 90 THR A CA 1
ATOM 726 C C . THR A 1 90 ? -2.853 -4.172 -4.798 1.00 93.94 90 THR A C 1
ATOM 728 O O . THR A 1 90 ? -3.021 -3.349 -3.904 1.00 93.94 90 THR A O 1
ATOM 731 N N . VAL A 1 91 ? -3.886 -4.713 -5.447 1.00 95.12 91 VAL A N 1
ATOM 732 C CA . VAL A 1 91 ? -5.282 -4.406 -5.093 1.00 95.12 91 VAL A CA 1
ATOM 733 C C . VAL A 1 91 ? -5.571 -4.815 -3.646 1.00 95.12 91 VAL A C 1
ATOM 735 O O . VAL A 1 91 ? -6.108 -4.015 -2.880 1.00 95.12 91 VAL A O 1
ATOM 738 N N . ALA A 1 92 ? -5.140 -6.011 -3.234 1.00 95.94 92 ALA A N 1
ATOM 739 C CA . ALA A 1 92 ? -5.267 -6.455 -1.847 1.00 95.94 92 ALA A CA 1
ATOM 740 C C . ALA A 1 92 ? -4.537 -5.513 -0.869 1.00 95.94 92 ALA A C 1
ATOM 742 O O . ALA A 1 92 ? -5.086 -5.160 0.177 1.00 95.94 92 ALA A O 1
ATOM 743 N N . LEU A 1 93 ? -3.335 -5.046 -1.228 1.00 95.44 93 LEU A N 1
ATOM 744 C CA . LEU A 1 93 ? -2.564 -4.075 -0.450 1.00 95.44 93 LEU A CA 1
ATOM 745 C C . LEU A 1 93 ? -3.313 -2.742 -0.294 1.00 95.44 93 LEU A C 1
ATOM 747 O O . LEU A 1 93 ? -3.358 -2.199 0.809 1.00 95.44 93 LEU A O 1
ATOM 751 N N . LEU A 1 94 ? -3.940 -2.235 -1.360 1.00 96.00 94 LEU A N 1
ATOM 752 C CA . LEU A 1 94 ? -4.738 -1.004 -1.320 1.00 96.00 94 LEU A CA 1
ATOM 753 C C . LEU A 1 94 ? -5.992 -1.162 -0.446 1.00 96.00 94 LEU A C 1
ATOM 755 O O . LEU A 1 94 ? -6.311 -0.267 0.337 1.00 96.00 94 LEU A O 1
ATOM 759 N N . CYS A 1 95 ? -6.671 -2.311 -0.501 1.00 96.50 95 CYS A N 1
ATOM 760 C CA . CYS A 1 95 ? -7.790 -2.603 0.400 1.00 96.50 95 CYS A CA 1
ATOM 761 C C . CYS A 1 95 ? -7.350 -2.620 1.872 1.00 96.50 95 CYS A C 1
ATOM 763 O O . CYS A 1 95 ? -8.029 -2.058 2.735 1.00 96.50 95 CYS A O 1
ATOM 765 N N . LEU A 1 96 ? -6.197 -3.228 2.171 1.00 96.06 96 LEU A N 1
ATOM 766 C CA . LEU A 1 96 ? -5.634 -3.222 3.522 1.00 96.06 96 LEU A CA 1
ATOM 767 C C . LEU A 1 96 ? -5.203 -1.823 3.967 1.00 96.06 96 LEU A C 1
ATOM 769 O O . LEU A 1 96 ? -5.391 -1.487 5.134 1.00 96.06 96 LEU A O 1
ATOM 773 N N . LEU A 1 97 ? -4.689 -0.993 3.055 1.00 95.38 97 LEU A N 1
ATOM 774 C CA . LEU A 1 97 ? -4.362 0.404 3.332 1.00 95.38 97 LEU A CA 1
ATOM 775 C C . LEU A 1 97 ? -5.615 1.184 3.748 1.00 95.38 97 LEU A C 1
ATOM 777 O O . LEU A 1 97 ? -5.602 1.844 4.784 1.00 95.38 97 LEU A O 1
ATOM 781 N N . ILE A 1 98 ? -6.717 1.053 3.003 1.00 94.88 98 ILE A N 1
ATOM 782 C CA . ILE A 1 98 ? -8.001 1.671 3.368 1.00 94.88 98 ILE A CA 1
ATOM 783 C C . ILE A 1 98 ? -8.430 1.188 4.757 1.00 94.88 98 ILE A C 1
ATOM 785 O O . ILE A 1 98 ? -8.713 2.000 5.638 1.00 94.88 98 ILE A O 1
ATOM 789 N N . ARG A 1 99 ? -8.389 -0.128 5.001 1.00 95.44 99 ARG A N 1
ATOM 790 C CA . ARG A 1 99 ? -8.728 -0.703 6.309 1.00 95.44 99 ARG A CA 1
ATOM 791 C C . ARG A 1 99 ? -7.846 -0.145 7.432 1.00 95.44 99 ARG A C 1
ATOM 793 O O . ARG A 1 99 ? -8.367 0.213 8.485 1.00 95.44 99 ARG A O 1
ATOM 800 N N . ARG A 1 100 ? -6.536 -0.006 7.223 1.00 94.31 100 ARG A N 1
ATOM 801 C CA . ARG A 1 100 ? -5.614 0.600 8.197 1.00 94.31 100 ARG A CA 1
ATOM 802 C C . ARG A 1 100 ? -6.050 2.020 8.561 1.00 94.31 100 ARG A C 1
ATOM 804 O O . ARG A 1 100 ? -6.149 2.324 9.747 1.00 94.31 100 ARG A O 1
ATOM 811 N N . TYR A 1 101 ? -6.339 2.858 7.567 1.00 93.00 101 TYR A N 1
ATOM 812 C CA . TYR A 1 101 ? -6.755 4.242 7.806 1.00 93.00 101 TYR A CA 1
ATOM 813 C C . TYR A 1 101 ? -8.121 4.336 8.490 1.00 93.00 101 TYR A C 1
ATOM 815 O O . TYR A 1 101 ? -8.293 5.177 9.368 1.00 93.00 101 TYR A O 1
ATOM 823 N N . THR A 1 102 ? -9.065 3.435 8.189 1.00 91.94 102 THR A N 1
ATOM 824 C CA . THR A 1 102 ? -10.333 3.379 8.943 1.00 91.94 102 THR A CA 1
ATOM 825 C C . THR A 1 102 ? -10.098 3.079 10.426 1.00 91.94 102 THR A C 1
ATOM 827 O O . THR A 1 102 ? -10.646 3.765 11.284 1.00 91.94 102 THR A O 1
ATOM 830 N N . ILE A 1 103 ? -9.216 2.124 10.749 1.00 92.88 103 ILE A N 1
ATOM 831 C CA . ILE A 1 103 ? -8.843 1.811 12.138 1.00 92.88 103 ILE A CA 1
ATOM 832 C C . ILE A 1 103 ? -8.138 3.006 12.795 1.00 92.88 103 ILE A C 1
ATOM 834 O O . ILE A 1 103 ? -8.398 3.310 13.955 1.00 92.88 103 ILE A O 1
ATOM 838 N N . GLU A 1 104 ? -7.272 3.715 12.070 1.00 92.00 104 GLU A N 1
ATOM 839 C CA . GLU A 1 104 ? -6.583 4.906 12.580 1.00 92.00 104 GLU A CA 1
ATOM 840 C C . GLU A 1 104 ? -7.567 6.021 12.971 1.00 92.00 104 GLU A C 1
ATOM 842 O O . GLU A 1 104 ? -7.440 6.595 14.056 1.00 92.00 104 GLU A O 1
ATOM 847 N N . VAL A 1 105 ? -8.602 6.252 12.156 1.00 91.31 105 VAL A N 1
ATOM 848 C CA . VAL A 1 105 ? -9.697 7.177 12.489 1.00 91.31 105 VAL A CA 1
ATOM 849 C C . VAL A 1 105 ? -10.483 6.683 13.707 1.00 91.31 105 VAL A C 1
ATOM 851 O O . VAL A 1 105 ? -10.727 7.465 14.623 1.00 91.31 105 VAL A O 1
ATOM 854 N N . HIS A 1 106 ? -10.820 5.392 13.788 1.00 91.12 106 HIS A N 1
ATOM 855 C CA . HIS A 1 106 ? -11.515 4.836 14.958 1.00 91.12 106 HIS A CA 1
ATOM 856 C C . HIS A 1 106 ? -10.710 4.981 16.257 1.00 91.12 106 HIS A C 1
ATOM 858 O O . HIS A 1 106 ? -11.281 5.335 17.289 1.00 91.12 106 HIS A O 1
ATOM 864 N N . ILE A 1 107 ? -9.390 4.784 16.209 1.00 91.56 107 ILE A N 1
ATOM 865 C CA . ILE A 1 107 ? -8.499 5.004 17.356 1.00 91.56 107 ILE A CA 1
ATOM 866 C C . ILE A 1 107 ? -8.490 6.486 17.749 1.00 91.56 107 ILE A C 1
ATOM 868 O O . ILE A 1 107 ? -8.545 6.803 18.936 1.00 91.56 107 ILE A O 1
ATOM 872 N N . ALA A 1 108 ? -8.432 7.401 16.780 1.00 90.56 108 ALA A N 1
ATOM 873 C CA . ALA A 1 108 ? -8.467 8.839 17.039 1.00 90.56 108 ALA A CA 1
ATOM 874 C C . ALA A 1 108 ? -9.801 9.288 17.671 1.00 90.56 108 ALA A C 1
ATOM 876 O O . ALA A 1 108 ? -9.801 10.096 18.602 1.00 90.56 108 ALA A O 1
ATOM 877 N N . ILE A 1 109 ? -10.928 8.715 17.241 1.00 90.44 109 ILE A N 1
ATOM 878 C CA . ILE A 1 109 ? -12.233 8.924 17.887 1.00 90.44 109 ILE A CA 1
ATOM 879 C C . ILE A 1 109 ? -12.219 8.353 19.312 1.00 90.44 109 ILE A C 1
ATOM 881 O O . ILE A 1 109 ? -12.609 9.032 20.257 1.00 90.44 109 ILE A O 1
ATOM 885 N N . GLY A 1 110 ? -11.707 7.132 19.501 1.00 87.38 110 GLY A N 1
ATOM 886 C CA . GLY A 1 110 ? -11.632 6.488 20.816 1.00 87.38 110 GLY A CA 1
ATOM 887 C C . GLY A 1 110 ? -10.734 7.220 21.823 1.00 87.38 110 GLY A C 1
ATOM 888 O O . GLY A 1 110 ? -10.972 7.142 23.024 1.00 87.38 110 GLY A O 1
ATOM 889 N N . LYS A 1 111 ? -9.733 7.968 21.344 1.00 88.62 111 LYS A N 1
ATOM 890 C CA . LYS A 1 111 ? -8.888 8.857 22.160 1.00 88.62 111 LYS A CA 1
ATOM 891 C C . LYS A 1 111 ? -9.528 10.211 22.476 1.00 88.62 111 LYS A C 1
ATOM 893 O O . LYS A 1 111 ? -8.945 10.977 23.237 1.00 88.62 111 LYS A O 1
ATOM 898 N N . GLY A 1 112 ? -10.662 10.535 21.860 1.00 86.00 112 GLY A N 1
ATOM 899 C CA . GLY A 1 112 ? -11.281 11.856 21.951 1.00 86.00 112 GLY A CA 1
ATOM 900 C C . GLY A 1 112 ? -10.551 12.948 21.161 1.00 86.00 112 GLY A C 1
ATOM 901 O O . GLY A 1 112 ? -10.821 14.124 21.377 1.00 86.00 112 GLY A O 1
ATOM 902 N N . THR A 1 113 ? -9.632 12.597 20.250 1.00 87.31 113 THR A N 1
ATOM 903 C CA . THR A 1 113 ? -8.971 13.589 19.377 1.00 87.31 113 THR A CA 1
ATOM 904 C C . THR A 1 113 ? -9.845 14.000 18.192 1.00 87.31 113 THR A C 1
ATOM 906 O O . THR A 1 113 ? -9.608 15.047 17.600 1.00 87.31 113 THR A O 1
ATOM 909 N N . LEU A 1 114 ? -10.832 13.173 17.832 1.00 88.19 114 LEU A N 1
ATOM 910 C CA . LEU A 1 114 ? -11.807 13.440 16.774 1.00 88.19 114 LEU A CA 1
ATOM 911 C C . LEU A 1 114 ? -13.237 13.200 17.283 1.00 88.19 114 LEU A C 1
ATOM 913 O O . LEU A 1 114 ? -13.435 12.312 18.117 1.00 88.19 114 LEU A O 1
ATOM 917 N N . PRO A 1 115 ? -14.234 13.951 16.780 1.00 88.00 115 PRO A N 1
ATOM 918 C CA . PRO A 1 115 ? -15.641 13.709 17.086 1.00 88.00 115 PRO A CA 1
ATOM 919 C C . PRO A 1 115 ? -16.140 12.406 16.438 1.00 88.00 115 PRO A C 1
ATOM 921 O O . PRO A 1 115 ? -15.592 11.942 15.439 1.00 88.00 115 PRO A O 1
ATOM 924 N N . SER A 1 116 ? -17.200 11.815 16.997 1.00 82.75 116 SER A N 1
ATOM 925 C CA . SER A 1 116 ? -17.756 10.530 16.542 1.00 82.75 116 SER A CA 1
ATOM 926 C C . SER A 1 116 ? -18.369 10.568 15.140 1.00 82.75 116 SER A C 1
ATOM 928 O O . SER A 1 116 ? -18.322 9.554 14.449 1.00 82.75 116 SER A O 1
ATOM 930 N N . ASP A 1 117 ? -18.881 11.725 14.711 1.00 83.44 117 ASP A N 1
ATOM 931 C CA . ASP A 1 117 ? -19.533 11.927 13.407 1.00 83.44 117 ASP A CA 1
ATOM 932 C C . ASP A 1 117 ? -18.658 12.726 12.430 1.00 83.44 117 ASP A C 1
ATOM 934 O O . ASP A 1 117 ? -19.145 13.559 11.665 1.00 83.44 117 ASP A O 1
ATO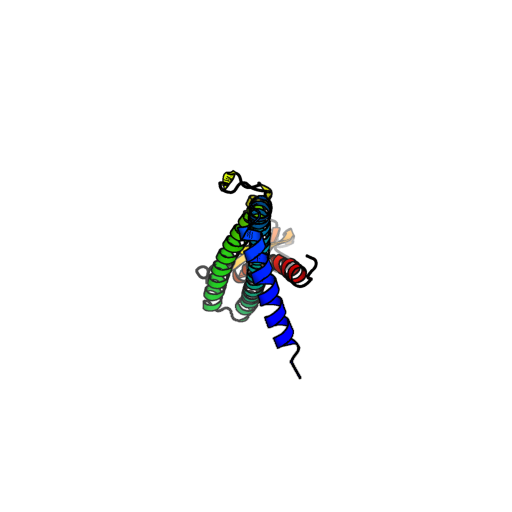M 938 N N . VAL A 1 118 ? -17.342 12.496 12.468 1.00 84.50 118 VAL A N 1
ATOM 939 C CA . VAL A 1 118 ? -16.403 13.209 11.597 1.00 84.50 118 VAL A CA 1
ATOM 940 C C . VAL A 1 118 ? -16.610 12.826 10.128 1.00 84.50 118 VAL A C 1
ATOM 942 O O . VAL A 1 118 ? -16.597 11.649 9.754 1.00 84.50 118 VAL A O 1
ATOM 945 N N . ARG A 1 119 ? -16.782 13.830 9.264 1.00 85.31 119 ARG A N 1
ATOM 946 C CA . ARG A 1 119 ? -16.823 13.631 7.805 1.00 85.31 119 ARG A CA 1
ATOM 947 C C . ARG A 1 119 ? -15.410 13.582 7.226 1.00 85.31 119 ARG A C 1
ATOM 949 O O . ARG A 1 119 ? -14.470 14.122 7.796 1.00 85.31 119 ARG A O 1
ATOM 956 N N . LEU A 1 120 ? -15.252 13.010 6.030 1.00 77.62 120 LEU A N 1
ATOM 957 C CA . LEU A 1 120 ? -13.935 12.878 5.382 1.00 77.62 120 LEU A CA 1
ATOM 958 C C . LEU A 1 120 ? -13.194 14.216 5.195 1.00 77.62 120 LEU A C 1
ATOM 960 O O . LEU A 1 120 ? -11.977 14.249 5.329 1.00 77.62 120 LEU A O 1
ATOM 964 N N . HIS A 1 121 ? -13.905 15.313 4.916 1.00 78.81 121 HIS A N 1
ATOM 965 C CA . HIS A 1 121 ? -13.299 16.644 4.754 1.00 78.81 121 HIS A CA 1
ATOM 966 C C . HIS A 1 121 ? -12.922 17.301 6.099 1.00 78.81 121 HIS A C 1
ATOM 968 O O . HIS A 1 121 ? -12.134 18.240 6.139 1.00 78.81 121 HIS A O 1
ATOM 974 N N . GLU A 1 122 ? -13.474 16.824 7.212 1.00 84.38 122 GLU A N 1
ATOM 975 C CA . GLU A 1 122 ? -13.166 17.330 8.558 1.00 84.38 122 GLU A CA 1
ATOM 976 C C . GLU A 1 122 ? -11.957 16.613 9.174 1.00 84.38 122 GLU A C 1
ATOM 978 O O . GLU A 1 122 ? -11.486 16.990 10.248 1.00 84.38 122 GLU A O 1
ATOM 983 N N . LEU A 1 123 ? -11.437 15.581 8.500 1.00 87.44 123 LEU A N 1
ATOM 984 C CA . LEU A 1 123 ? -10.235 14.890 8.936 1.00 87.44 123 LEU A CA 1
ATOM 985 C C . LEU A 1 123 ? -9.014 15.822 8.867 1.00 87.44 123 LEU A C 1
ATOM 987 O O . LEU A 1 123 ? -8.910 16.655 7.961 1.00 87.44 123 LEU A O 1
ATOM 991 N N . PRO A 1 124 ? -8.040 15.653 9.778 1.00 88.62 124 PRO A N 1
ATOM 992 C CA . PRO A 1 124 ? -6.798 16.406 9.729 1.00 88.62 124 PRO A CA 1
ATOM 993 C C . PRO A 1 124 ? -6.114 16.232 8.371 1.00 88.62 124 PRO A C 1
ATOM 995 O O . PRO A 1 124 ? -5.974 15.111 7.870 1.00 88.62 124 PRO A O 1
ATOM 998 N N . SER A 1 125 ? -5.632 17.335 7.796 1.00 88.25 125 SER A N 1
ATOM 999 C CA . SER A 1 125 ? -4.964 17.335 6.489 1.00 88.25 125 SER A CA 1
ATOM 1000 C C . SER A 1 125 ? -3.766 16.385 6.441 1.00 88.25 125 SER A C 1
ATOM 1002 O O . SER A 1 125 ? -3.521 15.767 5.411 1.00 88.25 125 SER A O 1
ATOM 1004 N N . SER A 1 126 ? -3.066 16.196 7.563 1.00 87.94 126 SER A N 1
ATOM 1005 C CA . SER A 1 126 ? -1.969 15.234 7.699 1.00 87.94 126 SER A CA 1
ATOM 1006 C C . SER A 1 126 ? -2.405 13.782 7.473 1.00 87.94 126 SER A C 1
ATOM 1008 O O . SER A 1 126 ? -1.671 13.020 6.848 1.00 87.94 126 SER A O 1
ATOM 1010 N N . VAL A 1 127 ? -3.603 13.398 7.929 1.00 88.38 127 VAL A N 1
ATOM 1011 C CA . VAL A 1 127 ? -4.144 12.039 7.760 1.00 88.38 127 VAL A CA 1
ATOM 1012 C C . VAL A 1 127 ? -4.531 11.809 6.303 1.00 88.38 127 VAL A C 1
ATOM 1014 O O . VAL A 1 127 ? -4.147 10.795 5.722 1.00 88.38 127 VAL A O 1
ATOM 1017 N N . ILE A 1 128 ? -5.236 12.769 5.697 1.00 91.19 128 ILE A N 1
ATOM 1018 C CA . ILE A 1 128 ? -5.660 12.695 4.292 1.00 91.19 128 ILE A CA 1
ATOM 1019 C C . ILE A 1 128 ? -4.438 12.675 3.371 1.00 91.19 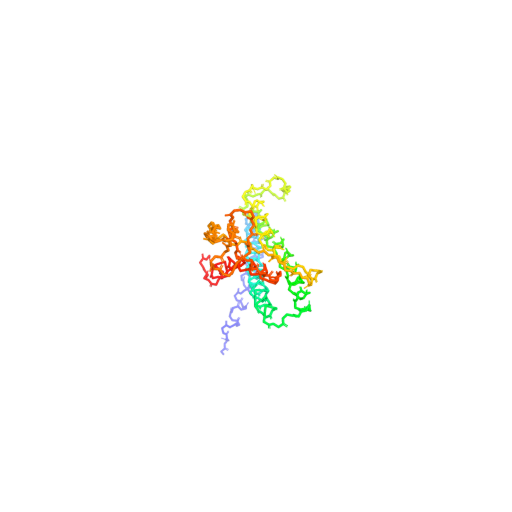128 ILE A C 1
ATOM 1021 O O . ILE A 1 128 ? -4.332 11.820 2.495 1.00 91.19 128 ILE A O 1
ATOM 1025 N N . LEU A 1 129 ? -3.491 13.590 3.580 1.00 92.44 129 LEU A N 1
ATOM 1026 C CA . LEU A 1 129 ? -2.291 13.690 2.756 1.00 92.44 129 LEU A CA 1
ATOM 1027 C C . LEU A 1 129 ? -1.402 12.456 2.926 1.00 92.44 129 LEU A C 1
ATOM 1029 O O . LEU A 1 129 ? -0.915 11.922 1.934 1.00 92.44 129 LEU A O 1
ATOM 1033 N N . GLY A 1 130 ? -1.260 11.946 4.154 1.00 92.00 130 GLY A N 1
ATOM 1034 C CA . GLY A 1 130 ? -0.585 10.676 4.408 1.00 92.00 130 GLY A CA 1
ATOM 1035 C C . GLY A 1 130 ? -1.235 9.517 3.649 1.00 92.00 130 GLY A C 1
ATOM 1036 O O . GLY A 1 130 ? -0.531 8.757 2.986 1.00 92.00 130 GLY A O 1
ATOM 1037 N N . PHE A 1 131 ? -2.569 9.417 3.683 1.00 93.12 131 PHE A N 1
ATOM 1038 C CA . PHE A 1 131 ? -3.309 8.398 2.936 1.00 93.12 131 PHE A CA 1
ATOM 1039 C C . PHE A 1 131 ? -3.072 8.513 1.432 1.00 93.12 131 PHE A C 1
ATOM 1041 O O . PHE A 1 131 ? -2.751 7.514 0.799 1.00 93.12 131 PHE A O 1
ATOM 1048 N N . LEU A 1 132 ? -3.187 9.715 0.864 1.00 93.94 132 LEU A N 1
ATOM 1049 C CA . LEU A 1 132 ? -3.005 9.940 -0.570 1.00 93.94 132 LEU A CA 1
ATOM 1050 C C . LEU A 1 132 ? -1.587 9.595 -1.030 1.00 93.94 132 LEU A C 1
ATOM 1052 O O . LEU A 1 132 ? -1.423 8.945 -2.061 1.00 93.94 132 LEU A O 1
ATOM 1056 N N . VAL A 1 133 ? -0.569 9.986 -0.260 1.00 94.00 133 VAL A N 1
ATOM 1057 C CA . VAL A 1 133 ? 0.830 9.668 -0.569 1.00 94.00 133 VAL A CA 1
ATOM 1058 C C . VAL A 1 133 ? 1.071 8.160 -0.494 1.00 94.00 133 VAL A C 1
ATOM 1060 O O . VAL A 1 133 ? 1.621 7.589 -1.435 1.00 94.00 133 VAL A O 1
ATOM 1063 N N . GLU A 1 134 ? 0.627 7.490 0.575 1.00 94.19 134 GLU A N 1
ATOM 1064 C CA . GLU A 1 134 ? 0.768 6.033 0.689 1.00 94.19 134 GLU A CA 1
ATOM 1065 C C . GLU A 1 134 ? -0.017 5.299 -0.407 1.00 94.19 134 GLU A C 1
ATOM 1067 O O . GLU A 1 134 ? 0.490 4.334 -0.976 1.00 94.19 134 GLU A O 1
ATOM 1072 N N 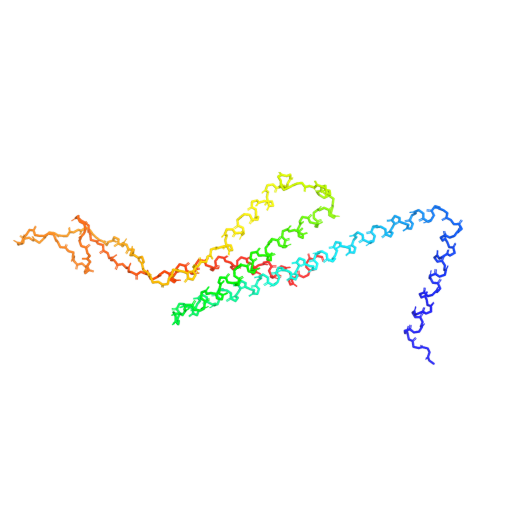. PHE A 1 135 ? -1.218 5.769 -0.750 1.00 94.38 135 PHE A N 1
ATOM 1073 C CA . PHE A 1 135 ? -2.048 5.193 -1.806 1.00 94.38 135 PHE A CA 1
ATOM 1074 C C . PHE A 1 135 ? -1.383 5.334 -3.174 1.00 94.38 135 PHE A C 1
ATOM 1076 O O . PHE A 1 135 ? -1.328 4.371 -3.939 1.00 94.38 135 PHE A O 1
ATOM 1083 N N . LEU A 1 136 ? -0.811 6.504 -3.465 1.00 93.56 136 LEU A N 1
ATOM 1084 C CA . LEU A 1 136 ? -0.087 6.741 -4.705 1.00 93.56 136 LEU A CA 1
ATOM 1085 C C . LEU A 1 136 ? 1.133 5.821 -4.796 1.00 93.56 136 LEU A C 1
ATOM 1087 O O . LEU A 1 136 ? 1.244 5.073 -5.760 1.00 93.56 136 LEU A O 1
ATOM 1091 N N . ILE A 1 137 ? 1.971 5.765 -3.759 1.00 92.38 137 ILE A N 1
ATOM 1092 C CA . ILE A 1 137 ? 3.143 4.874 -3.713 1.00 92.38 137 ILE A CA 1
ATOM 1093 C C . ILE A 1 137 ? 2.737 3.399 -3.863 1.00 92.38 137 ILE A C 1
ATOM 1095 O O . ILE A 1 137 ? 3.373 2.644 -4.600 1.00 92.38 137 ILE A O 1
ATOM 1099 N N . CYS A 1 138 ? 1.667 2.975 -3.190 1.00 91.44 138 CYS A N 1
ATOM 1100 C CA . CYS A 1 138 ? 1.187 1.598 -3.255 1.00 91.44 138 CYS A CA 1
ATOM 1101 C C . CYS A 1 138 ? 0.493 1.265 -4.580 1.00 91.44 138 CYS A C 1
ATOM 1103 O O . CYS A 1 138 ? 0.457 0.097 -4.940 1.00 91.44 138 CYS A O 1
ATOM 1105 N N . SER A 1 139 ? -0.024 2.239 -5.329 1.00 91.50 139 SER A N 1
ATOM 1106 C CA . SER A 1 139 ? -0.676 1.989 -6.626 1.00 91.50 139 SER A CA 1
ATOM 1107 C C . SER A 1 139 ? 0.311 1.833 -7.787 1.00 91.50 139 SER A C 1
ATOM 1109 O O . SER A 1 139 ? -0.040 1.237 -8.807 1.00 91.50 139 SER A O 1
ATOM 1111 N N . LEU A 1 140 ? 1.560 2.288 -7.621 1.00 88.75 140 LEU A N 1
ATOM 1112 C CA . LEU A 1 140 ? 2.622 2.137 -8.619 1.00 88.75 140 LEU A CA 1
ATOM 1113 C C . LEU A 1 140 ? 2.886 0.652 -8.894 1.00 88.75 140 LEU A C 1
ATOM 1115 O O . LEU A 1 140 ? 3.487 -0.054 -8.084 1.00 88.75 140 LEU A O 1
ATOM 1119 N N . THR A 1 141 ? 2.409 0.179 -10.043 1.00 86.56 141 THR A N 1
ATOM 1120 C CA . THR A 1 141 ? 2.610 -1.174 -10.569 1.00 86.56 141 THR A CA 1
ATOM 1121 C C . THR A 1 141 ? 2.624 -1.142 -12.084 1.00 86.56 141 THR A C 1
ATOM 1123 O O . THR A 1 141 ? 1.994 -0.280 -12.693 1.00 86.56 141 THR A O 1
ATOM 1126 N N . VAL A 1 142 ? 3.319 -2.099 -12.698 1.00 84.12 142 VAL A N 1
ATOM 1127 C CA . VAL A 1 142 ? 3.199 -2.330 -14.138 1.00 84.12 142 VAL A CA 1
ATOM 1128 C C . VAL A 1 142 ? 1.929 -3.160 -14.360 1.00 84.12 142 VAL A C 1
ATOM 1130 O O . VAL A 1 142 ? 1.859 -4.288 -13.864 1.00 84.12 142 VAL A O 1
ATOM 1133 N N . PRO A 1 143 ? 0.903 -2.626 -15.048 1.00 80.69 143 PRO A N 1
ATOM 1134 C CA . PRO A 1 143 ? -0.333 -3.359 -15.280 1.00 80.69 143 PRO A CA 1
ATOM 1135 C C . PRO A 1 143 ? -0.106 -4.521 -16.265 1.00 80.69 143 PRO A C 1
ATOM 1137 O O . PRO A 1 143 ? 0.707 -4.397 -17.184 1.00 80.69 143 PRO A O 1
ATOM 1140 N N . PRO A 1 144 ? -0.859 -5.632 -16.148 1.00 79.88 144 PRO A N 1
ATOM 1141 C CA . PRO A 1 144 ? -0.678 -6.822 -16.983 1.00 79.88 144 PRO A CA 1
ATOM 1142 C C . PRO A 1 144 ? -1.005 -6.579 -18.461 1.00 79.88 144 PRO A C 1
ATOM 1144 O O . PRO A 1 144 ? -0.603 -7.368 -19.307 1.00 79.88 144 PRO A O 1
ATOM 1147 N N . PHE A 1 145 ? -1.722 -5.498 -18.781 1.00 75.62 145 PHE A N 1
ATOM 1148 C CA . PHE A 1 145 ? -2.123 -5.151 -20.146 1.00 75.62 145 PHE A CA 1
ATOM 1149 C C . PHE A 1 145 ? -0.976 -4.579 -20.991 1.00 75.62 145 PHE A C 1
ATOM 1151 O O . PHE A 1 145 ? -1.065 -4.581 -22.216 1.00 75.62 145 PHE A O 1
ATOM 1158 N N . ILE A 1 146 ? 0.105 -4.109 -20.358 1.00 72.19 146 ILE A N 1
ATOM 1159 C CA . ILE A 1 146 ? 1.307 -3.632 -21.049 1.00 72.19 146 ILE A CA 1
ATOM 1160 C C . ILE A 1 146 ? 2.292 -4.801 -21.086 1.00 72.19 146 ILE A C 1
ATOM 1162 O O . ILE A 1 146 ? 3.121 -4.978 -20.193 1.00 72.19 146 ILE A O 1
ATOM 1166 N N . THR A 1 147 ? 2.132 -5.667 -22.085 1.00 65.38 147 THR A N 1
ATOM 1167 C CA . THR A 1 147 ? 2.939 -6.887 -22.233 1.00 65.38 147 THR A CA 1
ATOM 1168 C C . THR A 1 147 ? 4.202 -6.643 -23.040 1.00 65.38 147 THR A C 1
ATOM 1170 O O . THR A 1 147 ? 5.281 -7.007 -22.582 1.00 65.38 147 THR A O 1
ATOM 1173 N N . ASN A 1 148 ? 4.074 -5.965 -24.182 1.00 68.69 148 ASN A N 1
ATOM 1174 C CA . ASN A 1 148 ? 5.143 -5.816 -25.161 1.00 68.69 148 ASN A CA 1
ATOM 1175 C C . ASN A 1 148 ? 5.434 -4.340 -25.408 1.00 68.69 148 ASN A C 1
ATOM 1177 O O . ASN A 1 148 ? 4.623 -3.618 -25.986 1.00 68.69 148 ASN A O 1
ATOM 1181 N N . GLY A 1 149 ? 6.609 -3.900 -24.979 1.00 73.00 149 GLY A N 1
ATOM 1182 C CA . GLY A 1 149 ? 7.105 -2.580 -25.309 1.00 73.00 149 GLY A CA 1
ATOM 1183 C C . GLY A 1 149 ? 8.399 -2.262 -24.583 1.00 73.00 149 GLY A C 1
ATOM 1184 O O . GLY A 1 149 ? 8.692 -2.784 -23.504 1.00 73.00 149 GLY A O 1
ATOM 1185 N N . SER A 1 150 ? 9.177 -1.398 -25.208 1.00 84.44 150 SER A N 1
ATOM 1186 C CA . SER A 1 150 ? 10.383 -0.837 -24.638 1.00 84.44 150 SER A CA 1
ATOM 1187 C C . SER A 1 150 ? 10.350 0.670 -24.803 1.00 84.44 150 SER A C 1
ATOM 1189 O O . SER A 1 150 ? 9.715 1.207 -25.713 1.00 84.44 150 SER A O 1
ATOM 1191 N N . PHE A 1 151 ? 11.028 1.366 -23.902 1.00 85.06 151 PHE A N 1
ATOM 1192 C CA . PHE A 1 151 ? 11.300 2.781 -24.060 1.00 85.06 151 PHE A CA 1
ATOM 1193 C C . PHE A 1 151 ? 12.777 2.960 -24.386 1.00 85.06 151 PHE A C 1
ATOM 1195 O O . PHE A 1 151 ? 13.653 2.319 -23.802 1.00 85.06 151 PHE A O 1
ATOM 1202 N N . SER A 1 152 ? 13.052 3.821 -25.359 1.00 88.31 152 SER A N 1
ATOM 1203 C CA . SER A 1 152 ? 14.414 4.195 -25.712 1.00 88.31 152 SER A CA 1
ATOM 1204 C C . SER A 1 152 ? 14.841 5.406 -24.891 1.00 88.31 152 SER A C 1
ATOM 1206 O O . SER A 1 152 ? 14.211 6.461 -24.976 1.00 88.31 152 SER A O 1
ATOM 1208 N N . VAL A 1 153 ? 15.925 5.277 -24.137 1.00 89.12 153 VAL A N 1
ATOM 1209 C CA . VAL A 1 153 ? 16.601 6.395 -23.481 1.00 89.12 153 VAL A CA 1
ATOM 1210 C C . VAL A 1 153 ? 17.767 6.818 -24.356 1.00 89.12 153 VAL A C 1
ATOM 1212 O O . VAL A 1 153 ? 18.613 6.001 -24.717 1.00 89.12 153 VAL A O 1
ATOM 1215 N N . GLN A 1 154 ? 17.803 8.102 -24.695 1.00 90.38 154 GLN A N 1
ATOM 1216 C CA . GLN A 1 154 ? 18.917 8.703 -25.415 1.00 90.38 154 GLN A CA 1
ATOM 1217 C C . GLN A 1 154 ? 19.890 9.287 -24.396 1.00 90.38 154 GLN A C 1
ATOM 1219 O O . GLN A 1 154 ? 19.557 10.231 -23.680 1.00 90.38 154 GLN A O 1
ATOM 1224 N N . GLN A 1 155 ? 21.093 8.728 -24.327 1.00 91.50 155 GLN A N 1
ATOM 1225 C CA . GLN A 1 155 ? 22.172 9.275 -23.517 1.00 91.50 155 GLN A CA 1
ATOM 1226 C C . GLN A 1 155 ? 23.102 10.087 -24.413 1.00 91.50 155 GLN A C 1
ATOM 1228 O O . GLN A 1 155 ? 23.661 9.557 -25.369 1.00 91.50 155 GLN A O 1
ATOM 1233 N N . TRP A 1 156 ? 23.275 11.372 -24.109 1.00 92.38 156 TRP A N 1
ATOM 1234 C CA . TRP A 1 156 ? 24.234 12.210 -24.826 1.00 92.38 156 TRP A CA 1
ATOM 1235 C C . TRP A 1 156 ? 25.665 11.734 -24.552 1.00 92.38 156 TRP A C 1
ATOM 1237 O O . TRP A 1 156 ? 26.024 11.492 -23.398 1.00 92.38 156 TRP A O 1
ATOM 1247 N N . ILE A 1 157 ? 26.467 11.597 -25.610 1.00 90.38 157 ILE A N 1
ATOM 1248 C CA . ILE A 1 157 ? 27.871 11.178 -25.516 1.00 90.38 157 ILE A CA 1
ATOM 1249 C C . ILE A 1 157 ? 28.786 12.371 -25.779 1.00 90.38 157 ILE A C 1
ATOM 1251 O O . ILE A 1 157 ? 29.525 12.812 -24.903 1.00 90.38 157 ILE A O 1
ATOM 1255 N N . THR A 1 158 ? 28.754 12.875 -27.012 1.00 91.31 158 THR A N 1
ATOM 1256 C CA . THR A 1 158 ? 29.649 13.926 -27.501 1.00 91.31 158 THR A CA 1
ATOM 1257 C C . THR A 1 158 ? 29.013 14.665 -28.667 1.00 91.31 158 THR A C 1
ATOM 1259 O O . THR A 1 158 ? 28.105 14.160 -29.325 1.00 91.31 158 THR A O 1
ATOM 1262 N N . ARG A 1 159 ? 29.568 15.829 -29.002 1.00 89.88 159 ARG A N 1
ATOM 1263 C CA . ARG A 1 159 ? 29.266 16.505 -30.264 1.00 89.88 159 ARG A CA 1
ATOM 1264 C C . ARG A 1 159 ? 29.794 15.700 -31.457 1.00 89.88 159 ARG A C 1
ATOM 1266 O O . ARG A 1 159 ? 30.844 15.063 -31.356 1.00 89.88 159 ARG A O 1
ATOM 1273 N N . ALA A 1 160 ? 29.089 15.760 -32.580 1.00 90.12 160 ALA A N 1
ATOM 1274 C CA . ALA A 1 160 ? 29.512 15.147 -33.832 1.00 90.12 160 ALA A CA 1
ATOM 1275 C C . ALA A 1 160 ? 30.853 15.721 -34.305 1.00 90.12 160 ALA A C 1
ATOM 1277 O O . ALA A 1 160 ? 31.073 16.935 -34.246 1.00 90.12 160 ALA A O 1
ATOM 1278 N N . GLN A 1 161 ? 31.741 14.850 -34.779 1.00 88.56 161 GLN A N 1
ATOM 1279 C CA . GLN A 1 161 ? 32.993 15.259 -35.409 1.00 88.56 161 GLN A CA 1
ATOM 1280 C C . GLN A 1 161 ? 32.795 15.337 -36.918 1.00 88.56 161 GLN A C 1
ATOM 1282 O O . GLN A 1 161 ? 31.944 14.646 -37.470 1.00 88.56 161 GLN A O 1
ATOM 1287 N N . VAL A 1 162 ? 33.550 16.206 -37.580 1.00 90.50 162 VAL A N 1
ATOM 1288 C CA . VAL A 1 162 ? 33.497 16.353 -39.036 1.00 90.50 162 VAL A CA 1
ATOM 1289 C C . VAL A 1 162 ? 34.739 15.700 -39.607 1.00 90.50 162 VAL A C 1
ATOM 1291 O O . VAL A 1 162 ? 35.852 16.022 -39.191 1.00 90.50 162 VAL A O 1
ATOM 1294 N N . ASP A 1 163 ? 34.543 14.771 -40.532 1.00 87.44 163 ASP A N 1
ATOM 1295 C CA . ASP A 1 163 ? 35.648 14.140 -41.240 1.00 87.44 163 ASP A CA 1
ATOM 1296 C C . ASP A 1 163 ? 36.318 15.184 -42.155 1.00 87.44 163 ASP A C 1
ATOM 1298 O O . ASP A 1 163 ? 35.627 15.810 -42.965 1.00 87.44 163 ASP A O 1
ATOM 1302 N N . PRO A 1 164 ? 37.640 15.419 -42.036 1.00 87.31 164 PRO A N 1
ATOM 1303 C CA . PRO A 1 164 ? 38.340 16.409 -42.850 1.00 87.31 164 PRO A CA 1
ATOM 1304 C C . PRO A 1 164 ? 38.352 16.087 -44.351 1.00 87.31 164 PRO A C 1
ATOM 1306 O O . PRO A 1 164 ? 38.625 16.988 -45.138 1.00 87.31 164 PRO A O 1
ATOM 1309 N N . ILE A 1 165 ? 38.084 14.839 -44.755 1.00 88.94 165 ILE A N 1
ATOM 1310 C CA . ILE A 1 165 ? 38.148 14.415 -46.163 1.00 88.94 165 ILE A CA 1
ATOM 1311 C C . ILE A 1 165 ? 36.765 14.466 -46.816 1.00 88.94 165 ILE A C 1
ATOM 1313 O O . ILE A 1 165 ? 36.603 15.006 -47.907 1.00 88.94 165 ILE A O 1
ATOM 1317 N N . THR A 1 166 ? 35.757 13.900 -46.154 1.00 87.44 166 THR A N 1
ATOM 1318 C CA . THR A 1 166 ? 34.397 13.792 -46.705 1.00 87.44 166 THR A CA 1
ATOM 1319 C C . THR A 1 166 ? 33.486 14.948 -46.290 1.00 87.44 166 THR A C 1
ATOM 1321 O O . THR A 1 166 ? 32.376 15.064 -46.809 1.00 87.44 166 THR A O 1
ATOM 1324 N N . HIS A 1 167 ? 33.928 15.793 -45.347 1.00 85.94 167 HIS A N 1
ATOM 1325 C CA . HIS A 1 167 ? 33.130 16.837 -44.693 1.00 85.94 167 HIS A CA 1
ATOM 1326 C C . HIS A 1 167 ? 31.808 16.333 -44.086 1.00 85.94 167 HIS A C 1
ATOM 1328 O O . HIS A 1 167 ? 30.924 17.127 -43.754 1.00 85.94 167 HIS A O 1
ATOM 1334 N N . ALA A 1 168 ? 31.676 15.019 -43.896 1.00 88.44 168 ALA A N 1
ATOM 1335 C CA . ALA A 1 168 ? 30.515 14.407 -43.281 1.00 88.44 168 ALA A CA 1
ATOM 1336 C C . ALA A 1 168 ? 30.649 14.431 -41.755 1.00 88.44 168 ALA A C 1
ATOM 1338 O O . ALA A 1 168 ? 31.724 14.215 -41.190 1.00 88.44 168 ALA A O 1
ATOM 1339 N N . SER A 1 169 ? 29.536 14.690 -41.074 1.00 88.44 169 SER A N 1
ATOM 1340 C CA . SER A 1 169 ? 29.443 14.555 -39.624 1.00 88.44 169 SER A CA 1
ATOM 1341 C C . SER A 1 169 ? 29.344 13.080 -39.244 1.00 88.44 169 SER A C 1
ATOM 1343 O O . SER A 1 169 ? 28.464 12.381 -39.746 1.00 88.44 169 SER A O 1
ATOM 1345 N N . PHE A 1 170 ? 30.196 12.621 -38.332 1.00 87.94 170 PHE A N 1
ATOM 1346 C CA . PHE A 1 170 ? 30.204 11.248 -37.837 1.00 87.94 170 PHE A CA 1
ATOM 1347 C C . PHE A 1 170 ? 30.352 11.193 -36.312 1.00 87.94 170 PHE A C 1
ATOM 1349 O O . PHE A 1 170 ? 30.819 12.135 -35.660 1.00 87.94 170 PHE A O 1
ATOM 1356 N N . CYS A 1 171 ? 29.947 10.061 -35.736 1.00 88.19 171 CYS A N 1
ATOM 1357 C CA . CYS A 1 171 ? 30.096 9.777 -34.314 1.00 88.19 171 CYS A CA 1
ATOM 1358 C C . CYS A 1 171 ? 31.311 8.878 -34.089 1.00 88.19 171 CYS A C 1
ATOM 1360 O O . CYS A 1 171 ? 31.380 7.772 -34.615 1.00 88.19 171 CYS A O 1
ATOM 1362 N N . LYS A 1 172 ? 32.281 9.358 -33.302 1.00 84.00 172 LYS A N 1
ATOM 1363 C CA . LYS A 1 172 ? 33.522 8.621 -33.011 1.00 84.00 172 LYS A CA 1
ATOM 1364 C C . LYS A 1 172 ? 33.290 7.372 -32.149 1.00 84.00 172 LYS A C 1
ATOM 1366 O O . LYS A 1 172 ? 34.023 6.398 -32.283 1.00 84.00 172 LYS A O 1
ATOM 1371 N N . PHE A 1 173 ? 32.306 7.419 -31.255 1.00 82.25 173 PHE A N 1
ATOM 1372 C CA . PHE A 1 173 ? 31.968 6.337 -30.331 1.00 82.25 173 PHE A CA 1
ATOM 1373 C C . PHE A 1 173 ? 30.594 5.788 -30.710 1.00 82.25 173 PHE A C 1
ATOM 1375 O O . PHE A 1 173 ? 29.598 6.428 -30.384 1.00 82.25 173 PHE A O 1
ATOM 1382 N N . ASP A 1 174 ? 30.599 4.676 -31.453 1.00 78.25 174 ASP A N 1
ATOM 1383 C CA . ASP A 1 174 ? 29.464 3.882 -31.963 1.00 78.25 174 ASP A CA 1
ATOM 1384 C C . ASP A 1 174 ? 28.079 4.304 -31.430 1.00 78.25 174 ASP A C 1
ATOM 1386 O O . ASP A 1 174 ? 27.567 3.789 -30.436 1.00 78.25 174 ASP A O 1
ATOM 1390 N N . GLY A 1 175 ? 27.505 5.325 -32.065 1.00 85.00 175 GLY A N 1
ATOM 1391 C CA . GLY A 1 175 ? 26.329 6.036 -31.582 1.00 85.00 175 GLY A CA 1
ATOM 1392 C C . GLY A 1 175 ? 25.548 6.648 -32.733 1.00 85.00 175 GLY A C 1
ATOM 1393 O O . GLY A 1 175 ? 26.045 6.784 -33.853 1.00 85.00 175 GLY A O 1
ATOM 1394 N N . VAL A 1 176 ? 24.303 7.024 -32.458 1.00 89.62 176 VAL A N 1
ATOM 1395 C CA . VAL A 1 176 ? 23.399 7.567 -33.469 1.00 89.62 176 VAL A CA 1
ATOM 1396 C C . VAL A 1 176 ? 23.570 9.079 -33.534 1.00 89.62 176 VAL A C 1
ATOM 1398 O O . VAL A 1 176 ? 23.466 9.782 -32.525 1.00 89.62 176 VAL A O 1
ATOM 1401 N N . LEU A 1 177 ? 23.833 9.578 -34.739 1.00 90.12 177 LEU A N 1
ATOM 1402 C CA . LEU A 1 177 ? 23.934 11.002 -35.015 1.00 90.12 177 LEU A CA 1
ATOM 1403 C C . LEU A 1 177 ? 22.532 11.617 -35.110 1.00 90.12 177 LEU A C 1
ATOM 1405 O O . LEU A 1 177 ? 21.759 11.274 -36.004 1.00 90.12 177 LEU A O 1
ATOM 1409 N N . LEU A 1 178 ? 22.223 12.564 -34.223 1.00 88.81 178 LEU A N 1
ATOM 1410 C CA . LEU A 1 178 ? 20.987 13.346 -34.252 1.00 88.81 178 LEU A CA 1
ATOM 1411 C C . LEU A 1 178 ? 21.348 14.833 -34.320 1.00 88.81 178 LEU A C 1
ATOM 1413 O O . LEU A 1 178 ? 21.723 15.466 -33.334 1.00 88.81 178 LEU A O 1
ATOM 1417 N N . GLY A 1 179 ? 21.266 15.402 -35.523 1.00 87.38 179 GLY A N 1
ATOM 1418 C CA . GLY A 1 179 ? 21.662 16.786 -35.769 1.00 87.38 179 GLY A CA 1
ATOM 1419 C C . GLY A 1 179 ? 23.175 16.979 -35.635 1.00 87.38 179 GLY A C 1
ATOM 1420 O O . GLY A 1 179 ? 23.934 16.508 -36.476 1.00 87.38 179 GLY A O 1
ATOM 1421 N N . ARG A 1 180 ? 23.615 17.712 -34.603 1.00 87.38 180 ARG A N 1
ATOM 1422 C CA . ARG A 1 180 ? 25.044 17.982 -34.331 1.00 87.38 180 ARG A CA 1
ATOM 1423 C C . ARG A 1 180 ? 25.595 17.206 -33.137 1.00 87.38 180 ARG A C 1
ATOM 1425 O O . ARG A 1 180 ? 26.763 17.398 -32.803 1.00 87.38 180 ARG A O 1
ATOM 1432 N N . ASP A 1 181 ? 24.788 16.359 -32.515 1.00 91.62 181 ASP A N 1
ATOM 1433 C CA . ASP A 1 181 ? 25.141 15.630 -31.304 1.00 91.62 181 ASP A CA 1
ATOM 1434 C C . ASP A 1 181 ? 25.003 14.120 -31.519 1.00 91.62 181 ASP A C 1
ATOM 1436 O O . ASP A 1 181 ? 24.199 13.649 -32.327 1.00 91.62 181 ASP A O 1
ATOM 1440 N N . CYS A 1 182 ? 25.837 13.363 -30.813 1.00 92.31 182 CYS A N 1
ATOM 1441 C CA . CYS A 1 182 ? 25.863 11.909 -30.839 1.00 92.31 182 CYS A CA 1
ATOM 1442 C C . CYS A 1 182 ? 25.243 11.362 -29.557 1.00 92.31 182 CYS A C 1
ATOM 1444 O O . CYS A 1 182 ? 25.637 11.748 -28.449 1.00 92.31 182 CYS A O 1
ATOM 1446 N N . TYR A 1 183 ? 24.307 10.430 -29.721 1.00 93.19 183 TYR A N 1
ATOM 1447 C CA . TYR A 1 183 ? 23.589 9.799 -28.621 1.00 93.19 183 TYR A CA 1
ATOM 1448 C C . TYR A 1 183 ? 23.749 8.284 -28.657 1.00 93.19 183 TYR A C 1
ATOM 1450 O O . TYR A 1 183 ? 23.761 7.666 -29.722 1.00 93.19 183 TYR A O 1
ATOM 1458 N N . LEU A 1 184 ? 23.806 7.681 -27.475 1.00 91.75 184 LEU A N 1
ATOM 1459 C CA . LEU A 1 184 ? 23.676 6.245 -27.297 1.00 91.75 184 LEU A CA 1
ATOM 1460 C C . LEU A 1 184 ? 22.210 5.930 -27.013 1.00 91.75 184 LEU A C 1
ATOM 1462 O O . LEU A 1 184 ? 21.622 6.496 -26.087 1.00 91.75 184 LEU A O 1
ATOM 1466 N N . LEU A 1 185 ? 21.609 5.059 -27.821 1.00 90.06 185 LEU A N 1
ATOM 1467 C CA . LEU A 1 185 ? 20.227 4.633 -27.630 1.00 90.06 185 LEU A CA 1
ATOM 1468 C C . LEU A 1 185 ? 20.210 3.343 -26.818 1.00 90.06 185 LEU A C 1
ATOM 1470 O O . LEU A 1 185 ? 20.563 2.279 -27.318 1.00 90.06 185 LEU A O 1
ATOM 1474 N N . TYR A 1 186 ? 19.742 3.437 -25.579 1.00 87.88 186 TYR A N 1
ATOM 1475 C CA . TYR A 1 186 ? 19.445 2.271 -24.759 1.00 87.88 186 TYR A CA 1
ATOM 1476 C C . TYR A 1 186 ? 17.964 1.946 -24.855 1.00 87.88 186 TYR A C 1
ATOM 1478 O O . TYR A 1 186 ? 17.132 2.811 -24.597 1.00 87.88 186 TYR A O 1
ATOM 1486 N N . SER A 1 187 ? 17.622 0.708 -25.200 1.00 87.06 187 SER A N 1
ATOM 1487 C CA . SER A 1 187 ? 16.240 0.233 -25.160 1.00 87.06 187 SER A CA 1
ATOM 1488 C C 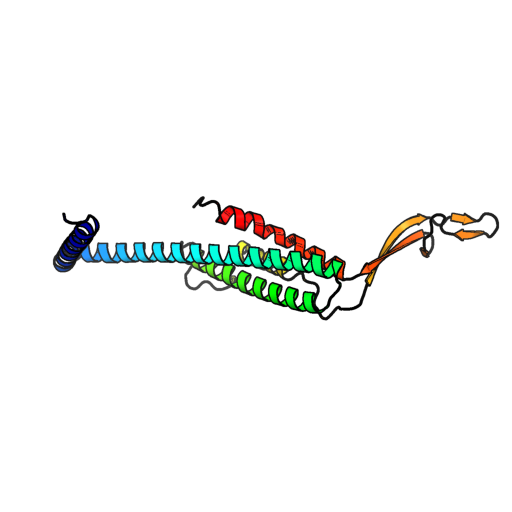. SER A 1 187 ? 16.026 -0.559 -23.875 1.00 87.06 187 SER A C 1
ATOM 1490 O O . SER A 1 187 ? 16.603 -1.632 -23.708 1.00 87.06 187 SER A O 1
ATOM 1492 N N . TYR A 1 188 ? 15.224 -0.017 -22.960 1.00 84.94 188 TYR A N 1
ATOM 1493 C CA . TYR A 1 188 ? 14.839 -0.706 -21.731 1.00 84.94 188 TYR A CA 1
ATOM 1494 C C . TYR A 1 188 ? 13.414 -1.225 -21.863 1.00 84.94 188 TYR A C 1
ATOM 1496 O O . TYR A 1 188 ? 12.527 -0.483 -22.299 1.00 84.94 188 TYR A O 1
ATOM 1504 N N . PRO A 1 189 ? 13.158 -2.481 -21.486 1.00 84.31 189 PRO A N 1
ATOM 1505 C CA . PRO A 1 189 ? 11.825 -3.029 -21.589 1.00 84.31 189 PRO A CA 1
ATOM 1506 C C . PRO A 1 189 ? 10.997 -2.548 -20.378 1.00 84.31 189 PRO A C 1
ATOM 1508 O O . PRO A 1 189 ? 11.542 -2.219 -19.316 1.00 84.31 189 PRO A O 1
ATOM 1511 N N . TYR A 1 190 ? 9.675 -2.423 -20.531 1.00 80.75 190 TYR A N 1
ATOM 1512 C CA . TYR A 1 190 ? 8.830 -1.799 -19.499 1.00 80.75 190 TYR A CA 1
ATOM 1513 C C . TYR A 1 190 ? 8.843 -2.527 -18.143 1.00 80.75 190 TYR A C 1
ATOM 1515 O O . TYR A 1 190 ? 8.502 -1.911 -17.132 1.00 80.75 190 TYR A O 1
ATOM 1523 N N . GLN A 1 191 ? 9.295 -3.786 -18.080 1.00 78.31 191 GLN A N 1
ATOM 1524 C CA . GLN A 1 191 ? 9.475 -4.536 -16.829 1.00 78.31 191 GLN A CA 1
ATOM 1525 C C . GLN A 1 191 ? 10.357 -3.780 -15.827 1.00 78.31 191 GLN A C 1
ATOM 1527 O O . GLN A 1 191 ? 10.084 -3.807 -14.629 1.00 78.31 191 GLN A O 1
ATOM 1532 N N . VAL A 1 192 ? 11.364 -3.037 -16.303 1.00 80.12 192 VAL A N 1
ATOM 1533 C CA . VAL A 1 192 ? 12.296 -2.285 -15.442 1.00 80.12 192 VAL A CA 1
ATOM 1534 C C . VAL A 1 192 ? 11.572 -1.194 -14.643 1.00 80.12 192 VAL A C 1
ATOM 1536 O O . VAL A 1 192 ? 11.956 -0.896 -13.513 1.00 80.12 192 VAL A O 1
ATOM 1539 N N . VAL A 1 193 ? 10.464 -0.652 -15.162 1.00 80.88 193 VAL A N 1
ATOM 1540 C CA . VAL A 1 193 ? 9.615 0.313 -14.437 1.00 80.88 193 VAL A CA 1
ATOM 1541 C C . VAL A 1 193 ? 8.968 -0.333 -13.203 1.00 80.88 193 VAL A C 1
ATOM 1543 O O . VAL A 1 193 ? 8.675 0.349 -12.222 1.00 80.88 193 VAL A O 1
ATOM 1546 N N . GLY A 1 194 ? 8.821 -1.661 -13.187 1.00 81.56 194 GLY A N 1
ATOM 1547 C CA . GLY A 1 194 ? 8.359 -2.422 -12.027 1.00 81.56 194 GLY A CA 1
ATOM 1548 C C . GLY A 1 194 ? 9.239 -2.247 -10.789 1.00 81.56 194 GLY A C 1
ATOM 1549 O O . GLY A 1 194 ? 8.722 -2.321 -9.674 1.00 81.56 194 GLY A O 1
ATOM 1550 N N . LEU A 1 195 ? 10.528 -1.920 -10.954 1.00 87.44 195 LEU A N 1
ATOM 1551 C CA . LEU A 1 195 ? 11.453 -1.668 -9.841 1.00 87.44 195 LEU A CA 1
ATOM 1552 C C . LEU A 1 195 ? 11.039 -0.475 -8.969 1.00 87.44 195 LEU A C 1
ATOM 1554 O O . LEU A 1 195 ? 11.445 -0.398 -7.812 1.00 87.44 195 LEU A O 1
ATOM 1558 N N . VAL A 1 196 ? 10.173 0.415 -9.462 1.00 87.56 196 VAL A N 1
ATOM 1559 C CA . VAL A 1 196 ? 9.582 1.497 -8.657 1.00 87.56 196 VAL A CA 1
ATOM 1560 C C . VAL A 1 196 ? 8.817 0.950 -7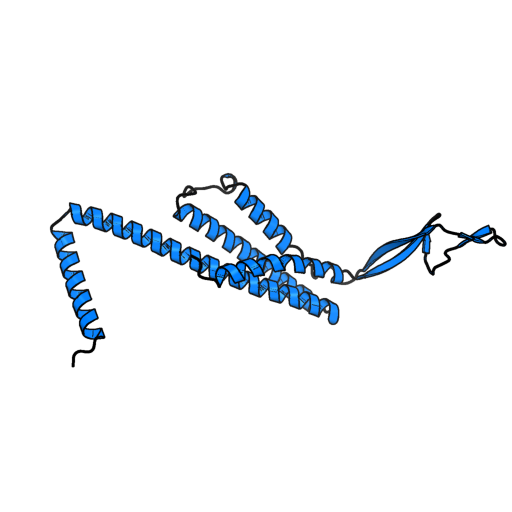.438 1.00 87.56 196 VAL A C 1
ATOM 1562 O O . VAL A 1 196 ? 8.726 1.626 -6.413 1.00 87.56 196 VAL A O 1
ATOM 1565 N N . GLN A 1 197 ? 8.354 -0.308 -7.472 1.00 88.94 197 GLN A N 1
ATOM 1566 C CA . GLN A 1 197 ? 7.740 -0.969 -6.312 1.00 88.94 197 GLN A CA 1
ATOM 1567 C C . GLN A 1 197 ? 8.679 -1.091 -5.101 1.00 88.94 197 GLN A C 1
ATOM 1569 O O . GLN A 1 197 ? 8.193 -1.247 -3.982 1.00 88.94 197 GLN A O 1
ATOM 1574 N N . LEU A 1 198 ? 9.999 -0.949 -5.275 1.00 91.25 198 LEU A N 1
ATOM 1575 C CA . LEU A 1 198 ? 10.963 -0.930 -4.168 1.00 91.25 198 LEU A CA 1
ATOM 1576 C C . LEU A 1 198 ? 10.724 0.213 -3.177 1.00 91.25 198 LEU A C 1
ATOM 1578 O O . LEU A 1 198 ? 11.085 0.089 -2.008 1.00 91.25 198 LEU A O 1
ATOM 1582 N N . VAL A 1 199 ? 10.046 1.292 -3.581 1.00 92.00 199 VAL A N 1
ATOM 1583 C CA . VAL A 1 199 ? 9.652 2.365 -2.653 1.00 92.00 199 VAL A CA 1
ATOM 1584 C C . VAL A 1 199 ? 8.804 1.817 -1.494 1.00 92.00 199 VAL A C 1
ATOM 1586 O O . VAL A 1 199 ? 8.880 2.332 -0.379 1.00 92.00 199 VAL A O 1
ATOM 1589 N N . ARG A 1 200 ? 8.071 0.709 -1.698 1.00 91.88 200 ARG A N 1
ATOM 1590 C CA . ARG A 1 200 ? 7.233 0.053 -0.677 1.00 91.88 200 ARG A CA 1
ATOM 1591 C C . ARG A 1 200 ? 8.016 -0.537 0.507 1.00 91.88 200 ARG A C 1
ATOM 1593 O O . ARG A 1 200 ? 7.404 -0.936 1.500 1.00 91.88 200 ARG A O 1
ATOM 1600 N N . VAL A 1 201 ? 9.352 -0.537 0.461 1.00 91.38 201 VAL A N 1
ATOM 1601 C CA . VAL A 1 201 ? 10.227 -0.904 1.593 1.00 91.38 201 VAL A CA 1
ATOM 1602 C C . VAL A 1 201 ? 10.015 0.012 2.812 1.00 91.38 201 VAL A C 1
ATOM 1604 O O . VAL A 1 201 ? 10.314 -0.394 3.934 1.00 91.38 201 VAL A O 1
ATOM 1607 N N . TYR A 1 202 ? 9.386 1.187 2.654 1.00 91.00 202 TYR A N 1
ATOM 1608 C CA . TYR A 1 202 ? 8.976 2.047 3.780 1.00 91.00 202 TYR A CA 1
ATOM 1609 C C . TYR A 1 202 ? 8.090 1.335 4.826 1.00 91.00 202 TYR A C 1
ATOM 1611 O O . TYR A 1 202 ? 8.007 1.774 5.976 1.00 91.00 202 TYR A O 1
ATOM 1619 N N . MET A 1 203 ? 7.432 0.228 4.458 1.00 91.62 203 MET A N 1
ATOM 1620 C CA . MET A 1 203 ? 6.629 -0.578 5.383 1.00 91.62 203 MET A CA 1
ATOM 1621 C C . MET A 1 203 ? 7.482 -1.372 6.388 1.00 91.62 203 MET A C 1
ATOM 1623 O O . MET A 1 203 ? 6.987 -1.718 7.461 1.00 91.62 203 MET A O 1
ATOM 1627 N N . VAL A 1 204 ? 8.764 -1.620 6.095 1.00 91.12 204 VAL A N 1
ATOM 1628 C CA . VAL A 1 204 ? 9.664 -2.404 6.957 1.00 91.12 204 VAL A CA 1
ATOM 1629 C C . VAL A 1 204 ? 9.932 -1.707 8.299 1.00 91.12 204 VAL A C 1
ATOM 1631 O O . VAL A 1 204 ? 9.711 -2.337 9.332 1.00 91.12 204 VAL A O 1
ATOM 1634 N N . PRO A 1 205 ? 10.306 -0.411 8.359 1.00 89.81 205 PRO A N 1
ATOM 1635 C CA . PRO A 1 205 ? 10.396 0.310 9.631 1.00 89.81 205 PRO A CA 1
ATOM 1636 C C . PRO A 1 205 ? 9.113 0.238 10.472 1.00 89.81 205 PRO A C 1
ATOM 1638 O O . PRO A 1 205 ? 9.172 0.103 11.694 1.00 89.81 205 PRO A O 1
ATOM 1641 N N . ARG A 1 206 ? 7.938 0.282 9.827 1.00 87.88 206 ARG A N 1
ATOM 1642 C CA . ARG A 1 206 ? 6.636 0.161 10.502 1.00 87.88 206 ARG A CA 1
ATOM 1643 C C . ARG A 1 206 ? 6.437 -1.243 11.086 1.00 87.88 206 ARG A C 1
ATOM 1645 O O . ARG A 1 206 ? 5.953 -1.358 12.210 1.00 87.88 206 ARG A O 1
ATOM 1652 N N . PHE A 1 207 ? 6.861 -2.286 10.373 1.00 88.31 207 PHE A N 1
ATOM 1653 C CA . PHE A 1 207 ? 6.881 -3.658 10.882 1.00 88.31 207 PHE A CA 1
ATOM 1654 C C . PHE A 1 207 ? 7.809 -3.805 12.095 1.00 88.31 207 PHE A C 1
ATOM 1656 O O . PHE A 1 207 ? 7.388 -4.340 13.118 1.00 88.31 207 PHE A O 1
ATOM 1663 N N . VAL A 1 208 ? 9.031 -3.266 12.023 1.00 89.38 208 VAL A N 1
ATOM 1664 C CA . VAL A 1 208 ? 9.997 -3.297 13.136 1.00 89.38 208 VAL A CA 1
ATOM 1665 C C . VAL A 1 208 ? 9.436 -2.583 14.366 1.00 89.38 208 VAL A C 1
ATOM 1667 O O . VAL A 1 208 ? 9.435 -3.161 15.452 1.00 89.38 208 VAL A O 1
ATOM 1670 N N . ARG A 1 209 ? 8.861 -1.383 14.191 1.00 88.12 209 ARG A N 1
ATOM 1671 C CA . ARG A 1 209 ? 8.189 -0.640 15.271 1.00 88.12 209 ARG A CA 1
ATOM 1672 C C . ARG A 1 209 ? 7.058 -1.446 15.910 1.00 88.12 209 ARG A C 1
ATOM 1674 O O . ARG A 1 209 ? 6.837 -1.338 17.106 1.00 88.12 209 ARG A O 1
ATOM 1681 N N . ASN A 1 210 ? 6.322 -2.228 15.124 1.00 86.06 210 ASN A N 1
ATOM 1682 C CA . ASN A 1 210 ? 5.251 -3.073 15.643 1.00 86.06 210 ASN A CA 1
ATOM 1683 C C . ASN A 1 210 ? 5.762 -4.329 16.352 1.00 86.06 210 ASN A C 1
ATOM 1685 O O . ASN A 1 210 ? 5.003 -4.923 17.103 1.00 86.06 210 ASN A O 1
ATOM 1689 N N . MET A 1 211 ? 6.990 -4.781 16.100 1.00 82.31 211 MET A N 1
ATOM 1690 C CA . MET A 1 211 ? 7.595 -5.914 16.811 1.00 82.31 211 MET A CA 1
ATOM 1691 C C . MET A 1 211 ? 8.213 -5.485 18.137 1.00 82.31 211 MET A C 1
ATOM 1693 O O . MET A 1 211 ? 8.173 -6.237 19.106 1.00 82.31 211 MET A O 1
ATOM 1697 N N . SER A 1 212 ? 8.752 -4.270 18.188 1.00 76.50 212 SER A N 1
ATOM 1698 C CA . SER A 1 212 ? 9.180 -3.650 19.429 1.00 76.50 212 SER A CA 1
ATOM 1699 C C . SER A 1 212 ? 7.947 -3.186 20.210 1.00 76.50 212 SER A C 1
ATOM 1701 O O . SER A 1 212 ? 7.317 -2.205 19.827 1.00 76.50 212 SER A O 1
ATOM 1703 N N . ASP A 1 213 ? 7.583 -3.889 21.277 1.00 61.06 213 ASP A N 1
ATOM 1704 C CA . ASP A 1 213 ? 6.449 -3.606 22.180 1.00 61.06 213 ASP A CA 1
ATOM 1705 C C . ASP A 1 213 ? 6.610 -2.274 22.974 1.00 61.06 213 ASP A C 1
ATOM 1707 O O . ASP A 1 213 ? 6.309 -2.192 24.157 1.00 61.06 213 ASP A O 1
ATOM 1711 N N . PHE A 1 214 ? 7.108 -1.196 22.357 1.00 53.84 214 PHE A N 1
ATOM 1712 C CA . PHE A 1 214 ? 7.299 0.126 22.977 1.00 53.84 214 PHE A CA 1
ATOM 1713 C C . PHE A 1 214 ? 5.980 0.908 23.179 1.00 53.84 214 PHE A C 1
ATOM 1715 O O . PHE A 1 214 ? 5.948 2.120 22.966 1.00 53.84 214 PHE A O 1
ATOM 1722 N N . TYR A 1 215 ? 4.888 0.243 23.562 1.00 45.88 215 TYR A N 1
ATOM 1723 C CA . TYR A 1 215 ? 3.600 0.878 23.873 1.00 45.88 215 TYR A CA 1
ATOM 1724 C C . TYR A 1 215 ? 3.003 0.368 25.179 1.00 45.88 215 TYR A C 1
ATOM 1726 O O . TYR A 1 215 ? 3.012 -0.863 25.386 1.00 45.88 215 TYR A O 1
#

pLDDT: mean 87.43, std 7.66, range [45.88, 96.5]